Protein AF-A0A8J5JCV8-F1 (afdb_monomer)

pLDDT: mean 71.29, std 15.06, range [35.16, 93.56]

Organism: Homarus americanus (NCBI:txid6706)

Solvent-accessible surface area (backbone atoms only — not comparable to full-atom values): 21498 Å² total; per-residue (Å²): 108,67,65,59,46,68,76,66,67,60,88,50,67,66,63,54,50,50,55,40,47,32,52,31,27,54,50,47,46,52,55,74,75,33,67,71,59,48,50,53,59,54,50,54,55,52,52,54,55,56,54,59,62,54,59,75,73,56,77,85,81,79,90,72,80,55,67,68,59,54,32,52,49,77,66,64,64,95,76,80,80,94,69,96,53,80,51,46,79,81,42,76,42,74,62,83,69,81,83,76,76,79,79,79,76,92,70,95,72,93,79,79,90,71,84,76,82,82,75,76,64,58,42,78,47,59,55,59,43,71,70,57,44,50,52,61,47,48,76,69,41,54,73,76,54,37,56,50,50,50,53,49,37,53,56,38,62,68,55,77,45,73,69,54,52,50,52,53,51,50,53,50,52,51,52,51,52,53,51,52,52,53,43,64,74,78,43,95,64,86,56,70,65,57,59,54,49,54,53,49,51,52,53,51,51,52,49,51,52,52,49,44,68,76,48,80,48,76,90,81,53,63,62,61,59,50,47,8,50,51,10,45,52,48,41,63,68,50,54,67,46,50,65,51,32,34,74,70,65,77,44,76,84,68,86,69,56,70,67,58,47,48,54,53,46,51,47,24,47,53,66,47,48,46,42,51,50,54,48,52,51,43,23,72,76,68,32,64,66,58,39,52,52,53,58,59,43,47,60,45,51,52,52,52,48,39,36,73,77,68,65,58,84,77,61,70,68,58,53,66,55,33,51,56,46,51,52,48,48,52,51,51,55,51,46,73,70,34,84,91,48,58,67,65,59,52,47,48,54,48,50,51,52,52,53,52,56,56,62,65,74,77,111

Mean predicted aligned error: 16.15 Å

Sequence (363 aa):
FQYIFNDTGFNKPFFSTYLKTSMFSLYLLGFIFWSPWRHQCAQRNHDESIYQTRDRRTPPPVPIFTLDQLASSVARDSDANAQLIHLSEPKYVPLKLQELQEKSSDGESDDSSVKSVRFSKLTEVRQMSENEAVDAMMSRLSFSASVRAEQLAMQAANKLSVKEVMKISSIFCLLVFVSLEDLNLESSVVPVGVVWSIAGAILYACYMVFLKHKVPTEDRMDFTMFFGFVGFFNTIILWPGFPLLDVFGWETFQLPNLQHLFYMSVNGLVGTVLSELLWLWGCFLTSSLMATLSLSLTIPLTMFVDIWLKGIKYSLLIYIGAIPMMTSFIAVSLLTHYESWDPLMDGMKYLHRKCWRRNHMYR

Foldseek 3Di:
DCCLCPVVVPPFVLVLVLLLLLVLLVLVVCVVPPPVVVVVVVVLVVVVVVVVVVVVVDDDDDDDDDLVVLLVVVQPDPDDDDDPDQWADKDKDFAPDPDPDPPDDPDDDDDDDPPDDDDDRIDIDIDGDSVVVVVVVLVPDDPVRNVVSVLSSLVSNVPDDPVNVVVVVVVVVVVVVVVVVVCVVVDVDDPPVVVVVVVVVVVVVVVVVVVCVVPVDPSVDDVSVVSSVSSVVSSVVSVVVQVVCCVVVVGNDDDDDPVSVVVSNCCSVVVPVVVVVVLVVVCVVPNPVLSVLVVLLVLLVVVVCCCVPVVDDDDPVSVVVNVVSVVVNVQVVVCVVCVPDRPVVVVVVVVVVVVVVVVVVVD

Secondary structure (DSSP, 8-state):
-HHHHHSS----HHHHHHHHHHGGGHHHHHHHH-HHHHHHHHHHHHHHHHHHHHHTTSPPPP--S-HHHHHHHHTT-SSS-----SBPPPEEEE---------------------------EEEE-PBPHHHHHHHHHTTS-HHHHHHHHHHHHHHHTS--HHHHHHHHHHHHHHHHHHHHHHHHH-SS--HHHHHHHHHHHHHHHHHHHHHHH--SGGG--HHHHHHHHHHHHHHHHTTHHHHHHHTTSS---PPPHHHHHHHHHHHIIIIIIHHHHHHHHHHHS-HHHHHHHHHTHHHHHHHHHHHHH-PPPPHHHHHHHHHHHHHHHHHHHHHH-TT--HHHHHHHHHHHHHHHHHTT--

Radius of gyration: 30.99 Å; Cα contacts (8 Å, |Δi|>4): 159; chains: 1; bounding box: 81×36×101 Å

Structure (mmCIF, N/CA/C/O backbone):
data_AF-A0A8J5JCV8-F1
#
_entry.id   AF-A0A8J5JCV8-F1
#
loop_
_atom_site.group_PDB
_atom_site.id
_atom_site.type_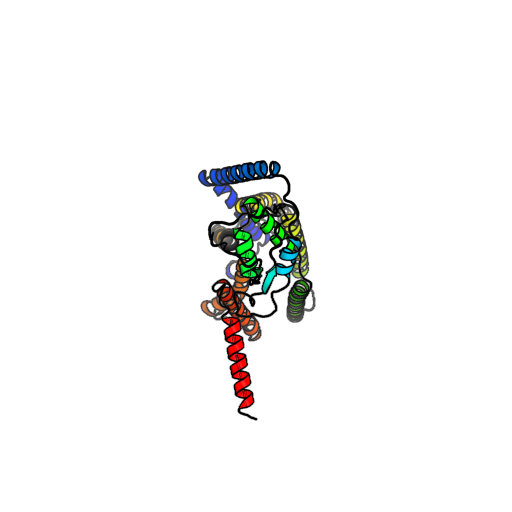symbol
_atom_site.label_atom_id
_atom_site.label_alt_id
_atom_site.label_comp_id
_atom_site.label_asym_id
_atom_site.label_entity_id
_atom_site.label_seq_id
_atom_site.pdbx_PDB_ins_code
_atom_site.Cartn_x
_atom_site.Cartn_y
_atom_site.Cartn_z
_atom_site.occupancy
_atom_site.B_iso_or_equiv
_atom_site.auth_seq_id
_atom_site.auth_comp_id
_atom_site.auth_asym_id
_atom_site.auth_atom_id
_atom_site.pdbx_PDB_model_num
ATOM 1 N N . PHE A 1 1 ? -4.708 6.915 17.555 1.00 48.66 1 PHE A N 1
ATOM 2 C CA . PHE A 1 1 ? -5.502 5.730 17.942 1.00 48.66 1 PHE A CA 1
ATOM 3 C C . PHE A 1 1 ? -5.538 5.510 19.448 1.00 48.66 1 PHE A C 1
ATOM 5 O O . PHE A 1 1 ? -6.625 5.581 19.996 1.00 48.66 1 PHE A O 1
ATOM 12 N N . GLN A 1 2 ? -4.401 5.340 20.132 1.00 45.41 2 GLN A N 1
ATOM 13 C CA . GLN A 1 2 ? -4.381 5.067 21.579 1.00 45.41 2 GLN A CA 1
ATOM 14 C C . GLN A 1 2 ? -5.066 6.157 22.429 1.00 45.41 2 GLN A C 1
ATOM 16 O O . GLN A 1 2 ? -5.835 5.817 23.310 1.00 45.41 2 GLN A O 1
ATOM 21 N N . TYR A 1 3 ? -4.912 7.442 22.085 1.00 50.44 3 TYR A N 1
ATOM 22 C CA . TYR A 1 3 ? -5.590 8.558 22.772 1.00 50.44 3 TYR A CA 1
ATOM 23 C C . TYR A 1 3 ? -7.132 8.501 22.679 1.00 50.44 3 TYR A C 1
ATOM 25 O O . TYR A 1 3 ? -7.829 8.748 23.650 1.00 50.44 3 TYR A O 1
ATOM 33 N N . ILE A 1 4 ? -7.686 8.098 21.527 1.00 53.44 4 ILE A N 1
ATOM 34 C CA . ILE A 1 4 ? -9.148 8.000 21.320 1.00 53.44 4 ILE A CA 1
ATOM 35 C C . ILE A 1 4 ? -9.728 6.754 22.010 1.00 53.44 4 ILE A C 1
ATOM 37 O O . ILE A 1 4 ? -10.887 6.748 22.398 1.00 53.44 4 ILE A O 1
ATOM 41 N N . PHE A 1 5 ? -8.946 5.682 22.157 1.00 53.16 5 PHE A N 1
ATOM 42 C CA . PHE A 1 5 ? -9.413 4.459 22.815 1.00 53.16 5 PHE A CA 1
ATOM 43 C C . PHE A 1 5 ? -9.211 4.486 24.339 1.00 53.16 5 PHE A C 1
ATOM 45 O O . PHE A 1 5 ? -10.092 4.018 25.055 1.00 53.16 5 PHE A O 1
ATOM 52 N N . ASN A 1 6 ? -8.104 5.053 24.838 1.00 50.44 6 ASN A N 1
ATOM 53 C CA . ASN A 1 6 ? -7.799 5.095 26.274 1.00 50.44 6 ASN A CA 1
ATOM 54 C C . ASN A 1 6 ? -8.412 6.296 27.003 1.00 50.44 6 ASN A C 1
ATOM 56 O O . ASN A 1 6 ? -8.925 6.103 28.100 1.00 50.44 6 ASN A O 1
ATOM 60 N N . ASP A 1 7 ? -8.386 7.507 26.433 1.00 51.12 7 ASP A N 1
ATOM 61 C CA . ASP A 1 7 ? -8.766 8.708 27.199 1.00 51.12 7 ASP A CA 1
ATOM 62 C C . ASP A 1 7 ? -10.262 9.052 27.107 1.00 51.12 7 ASP A C 1
ATOM 64 O O . ASP A 1 7 ? -10.778 9.759 27.971 1.00 51.12 7 ASP A O 1
ATOM 68 N N . THR A 1 8 ? -10.995 8.536 26.109 1.00 54.94 8 THR A N 1
ATOM 69 C CA . THR A 1 8 ? -12.439 8.818 25.939 1.00 54.94 8 THR A CA 1
ATOM 70 C C . THR A 1 8 ? -13.361 7.604 26.114 1.00 54.94 8 THR A C 1
ATOM 72 O O . THR A 1 8 ? -14.580 7.744 26.012 1.00 54.94 8 THR A O 1
ATOM 75 N N . GLY A 1 9 ? -12.818 6.412 26.403 1.00 59.78 9 GLY A N 1
ATOM 76 C CA . GLY A 1 9 ? -13.598 5.218 26.772 1.00 59.78 9 GLY A CA 1
ATOM 77 C C . GLY A 1 9 ? -14.515 4.649 25.678 1.00 59.78 9 GLY A C 1
ATOM 78 O O . GLY A 1 9 ? -15.398 3.842 25.969 1.00 59.78 9 GLY A O 1
ATOM 79 N N . PHE A 1 10 ? -14.344 5.050 24.414 1.00 67.88 10 PHE A N 1
ATOM 80 C CA . PHE A 1 10 ? -15.203 4.613 23.309 1.00 67.88 10 PHE A CA 1
ATOM 81 C C . PHE A 1 10 ? -14.716 3.285 22.698 1.00 67.88 10 PHE A C 1
ATOM 83 O O . PHE A 1 10 ? -14.080 3.250 21.644 1.00 67.88 10 PHE A O 1
ATOM 90 N N . ASN A 1 11 ? -15.017 2.167 23.365 1.00 71.31 11 ASN A N 1
ATOM 91 C CA . ASN A 1 11 ? -14.631 0.821 22.923 1.00 71.31 11 ASN A CA 1
ATOM 92 C C . ASN A 1 11 ? -15.661 0.210 21.947 1.00 71.31 11 ASN A C 1
ATOM 94 O O . ASN A 1 11 ? -16.429 -0.682 22.308 1.00 71.31 11 ASN A O 1
ATOM 98 N N . LYS A 1 12 ? -15.719 0.750 20.723 1.00 79.62 12 LYS A N 1
ATOM 99 C CA . LYS A 1 12 ? -16.654 0.338 19.654 1.00 79.62 12 LYS A CA 1
ATOM 100 C C . LYS A 1 12 ? -15.904 0.035 18.346 1.00 79.62 12 LYS A C 1
ATOM 102 O O . LYS A 1 12 ? -15.845 0.884 17.444 1.00 79.62 12 LYS A O 1
ATOM 107 N N . PRO A 1 13 ? -15.227 -1.126 18.259 1.00 81.44 13 PRO A N 1
ATOM 108 C CA . PRO A 1 13 ? -14.354 -1.454 17.136 1.00 81.44 13 PRO A CA 1
ATOM 109 C C . PRO A 1 13 ? -15.117 -1.660 15.822 1.00 81.44 13 PRO A C 1
ATOM 111 O O . PRO A 1 13 ? -14.617 -1.238 14.774 1.00 81.44 13 PRO A O 1
ATOM 114 N N . PHE A 1 14 ? -16.324 -2.241 15.851 1.00 86.31 14 PHE A N 1
ATOM 115 C CA . PHE A 1 14 ? -17.115 -2.454 14.639 1.00 86.31 14 PHE A CA 1
ATOM 116 C C . PHE A 1 14 ? -17.576 -1.122 14.052 1.00 86.31 14 PHE A C 1
ATOM 118 O O . PHE A 1 14 ? -17.335 -0.855 12.873 1.00 86.31 14 PHE A O 1
ATOM 125 N N . PHE A 1 15 ? -18.140 -0.240 14.885 1.00 85.88 15 PHE A N 1
ATOM 126 C CA . PHE A 1 15 ? -18.531 1.101 14.451 1.00 85.88 15 PHE A CA 1
ATOM 127 C C . PHE A 1 15 ? -17.339 1.891 13.881 1.00 85.88 15 PHE A C 1
ATOM 129 O O . PHE A 1 15 ? -17.467 2.557 12.849 1.00 85.88 15 PHE A O 1
ATOM 136 N N . SER A 1 16 ? -16.156 1.778 14.502 1.00 83.44 16 SER A N 1
ATOM 137 C CA . SER A 1 16 ? -14.936 2.429 14.008 1.00 83.44 16 SER A CA 1
ATOM 138 C C . SER A 1 16 ? -14.533 1.973 12.613 1.00 83.44 16 SER A C 1
ATOM 140 O O . SER A 1 16 ? -14.208 2.798 11.753 1.00 83.44 16 SER A O 1
ATOM 142 N N . THR A 1 17 ? -14.569 0.666 12.385 1.00 86.75 17 THR A N 1
ATOM 143 C CA . THR A 1 17 ? -14.229 0.060 11.097 1.00 86.75 17 THR A CA 1
ATOM 144 C C . THR A 1 17 ? -15.280 0.372 10.038 1.00 86.75 17 THR A C 1
ATOM 146 O O . THR A 1 17 ? -14.923 0.749 8.920 1.00 86.75 17 THR A O 1
ATOM 149 N N . TYR A 1 18 ? -16.567 0.295 10.385 1.00 89.19 18 TYR A N 1
ATOM 150 C CA . TYR A 1 18 ? -17.662 0.644 9.483 1.00 89.19 18 TYR A CA 1
ATOM 151 C C . TYR A 1 18 ? -17.529 2.081 8.978 1.00 89.19 18 TYR A C 1
ATOM 153 O O . TYR A 1 18 ? -17.505 2.313 7.772 1.00 89.19 18 TYR A O 1
ATOM 161 N N . LEU A 1 19 ? -17.350 3.046 9.887 1.00 88.56 19 LEU A N 1
ATOM 162 C CA . LEU A 1 19 ? -17.245 4.448 9.498 1.00 88.56 19 LEU A CA 1
ATOM 163 C C . LEU A 1 19 ? -16.030 4.681 8.593 1.00 88.56 19 LEU A C 1
ATOM 165 O O . LEU A 1 19 ? -16.187 5.241 7.515 1.00 88.56 19 LEU A O 1
ATOM 169 N N . LYS A 1 20 ? -14.843 4.177 8.950 1.00 86.81 20 LYS A N 1
ATOM 170 C CA . LYS A 1 20 ? -13.632 4.344 8.121 1.00 86.81 20 LYS A CA 1
ATOM 171 C C . LYS A 1 20 ? -13.771 3.732 6.736 1.00 86.81 20 LYS A C 1
ATOM 173 O O . LYS A 1 20 ? -13.435 4.367 5.745 1.00 86.81 20 LYS A O 1
ATOM 178 N N . THR A 1 21 ? -14.266 2.503 6.664 1.00 88.75 21 THR A N 1
ATOM 179 C CA . THR A 1 21 ? -14.389 1.809 5.381 1.00 88.75 21 THR A CA 1
ATOM 180 C C . THR A 1 21 ? -15.498 2.400 4.513 1.00 88.75 21 THR A C 1
ATOM 182 O O . THR A 1 21 ? -15.337 2.481 3.297 1.00 88.75 21 THR A O 1
ATOM 185 N N . SER A 1 22 ? -16.577 2.904 5.120 1.00 90.88 22 SER A N 1
ATOM 186 C CA . SER A 1 22 ? -17.623 3.635 4.401 1.00 90.88 22 SER A CA 1
ATOM 187 C C . SER A 1 22 ? -17.115 4.946 3.797 1.00 90.88 22 SER A C 1
ATOM 189 O O . SER A 1 22 ? -17.584 5.346 2.732 1.00 90.88 22 SER A O 1
ATOM 191 N N . MET A 1 23 ? -16.101 5.586 4.396 1.00 90.19 23 MET A N 1
ATOM 192 C CA . MET A 1 23 ? -15.527 6.827 3.868 1.00 90.19 23 MET A CA 1
ATOM 193 C C . MET A 1 23 ? -14.848 6.660 2.506 1.00 90.19 23 MET A C 1
ATOM 195 O O . MET A 1 23 ? -14.766 7.637 1.768 1.00 90.19 23 MET A O 1
ATOM 199 N N . PHE A 1 24 ? -14.438 5.451 2.108 1.00 88.50 24 PHE A N 1
ATOM 200 C CA . PHE A 1 24 ? -13.959 5.224 0.740 1.00 88.50 24 PHE A CA 1
ATOM 201 C C . PHE A 1 24 ? -15.038 5.514 -0.315 1.00 88.50 24 PHE A C 1
ATOM 203 O O . PHE A 1 24 ? -14.713 5.966 -1.409 1.00 88.50 24 PHE A O 1
ATOM 210 N N . SER A 1 25 ? -16.329 5.372 0.020 1.00 89.56 25 SER A N 1
ATOM 211 C CA . SER A 1 25 ? -17.429 5.727 -0.892 1.00 89.56 25 SER A CA 1
ATOM 212 C C . SER A 1 25 ? -17.459 7.217 -1.263 1.00 89.56 25 SER A C 1
ATOM 214 O O . SER A 1 25 ? -18.022 7.574 -2.299 1.00 89.56 25 SER A O 1
ATOM 216 N N . LEU A 1 26 ? -16.793 8.088 -0.487 1.00 87.19 26 LEU A N 1
ATOM 217 C CA . LEU A 1 26 ? -16.651 9.512 -0.807 1.00 87.19 26 LEU A CA 1
ATOM 218 C C . LEU A 1 26 ? -15.925 9.735 -2.140 1.00 87.19 26 LEU A C 1
ATOM 220 O O . LEU A 1 26 ? -16.181 10.740 -2.802 1.00 87.19 26 LEU A O 1
ATOM 224 N N . TYR A 1 27 ? -15.092 8.792 -2.591 1.00 83.69 27 TYR A N 1
ATOM 225 C CA . TYR A 1 27 ? -14.487 8.868 -3.921 1.00 83.69 27 TYR A CA 1
ATOM 226 C C . TYR A 1 27 ? -15.529 8.862 -5.042 1.00 83.69 27 TYR A C 1
ATOM 228 O O . TYR A 1 27 ? -15.352 9.545 -6.046 1.00 83.69 27 TYR A O 1
ATOM 236 N N . LEU A 1 28 ? -16.661 8.177 -4.862 1.00 84.50 28 LEU A N 1
ATOM 237 C CA . LEU A 1 28 ? -17.748 8.200 -5.843 1.00 84.50 28 LEU A CA 1
ATOM 238 C C . LEU A 1 28 ? -18.460 9.559 -5.875 1.00 84.50 28 LEU A C 1
ATOM 240 O O . LEU A 1 28 ? -18.993 9.946 -6.915 1.00 84.50 28 LEU A O 1
ATOM 244 N N . LEU A 1 29 ? -18.443 10.322 -4.776 1.00 80.81 29 LEU A N 1
ATOM 245 C CA . LEU A 1 29 ? -19.023 11.667 -4.755 1.00 80.81 29 LEU A CA 1
ATOM 246 C C . LEU A 1 29 ? -18.244 12.628 -5.653 1.00 80.81 29 LEU A C 1
ATOM 248 O O . LEU A 1 29 ? -18.867 13.431 -6.343 1.00 80.81 29 LEU A O 1
ATOM 252 N N . GLY A 1 30 ? -16.914 12.506 -5.725 1.00 74.38 30 GLY A N 1
ATOM 253 C CA . GLY A 1 30 ? -16.109 13.257 -6.694 1.00 74.38 30 GLY A CA 1
ATOM 254 C C . GLY A 1 30 ? -16.588 13.021 -8.129 1.00 74.38 30 GLY A C 1
ATOM 255 O O . GLY A 1 30 ? -16.696 13.958 -8.912 1.00 74.38 30 GLY A O 1
ATOM 256 N N . PHE A 1 31 ? -16.987 11.790 -8.459 1.00 70.88 31 PHE A N 1
ATOM 257 C CA . PHE A 1 31 ? -17.532 11.453 -9.773 1.00 70.88 31 PHE A CA 1
ATOM 258 C C . PHE A 1 31 ? -18.946 12.015 -9.967 1.00 70.88 31 PHE A C 1
ATOM 260 O O . PHE A 1 31 ? -19.310 12.429 -11.066 1.00 70.88 31 PHE A O 1
ATOM 267 N N . ILE A 1 32 ? -19.766 12.065 -8.915 1.00 75.25 32 ILE A N 1
ATOM 268 C CA . ILE A 1 32 ? -21.119 12.639 -8.966 1.00 75.25 32 ILE A CA 1
ATOM 269 C C . ILE A 1 32 ? -21.088 14.156 -9.149 1.00 75.25 32 ILE A C 1
ATOM 271 O O . ILE A 1 32 ? -21.797 14.668 -10.014 1.00 75.25 32 ILE A O 1
ATOM 275 N N . PHE A 1 33 ? -20.253 14.853 -8.383 1.00 78.12 33 PHE A N 1
ATOM 276 C CA . PHE A 1 33 ? -20.253 16.312 -8.319 1.00 78.12 33 PHE A CA 1
ATOM 277 C C . PHE A 1 33 ? -19.256 16.982 -9.272 1.00 78.12 33 PHE A C 1
ATOM 279 O O . PHE A 1 33 ? -19.446 18.152 -9.603 1.00 78.12 33 PHE A O 1
ATOM 286 N N . TRP A 1 34 ? -18.227 16.276 -9.756 1.00 75.31 34 TRP A N 1
ATOM 287 C CA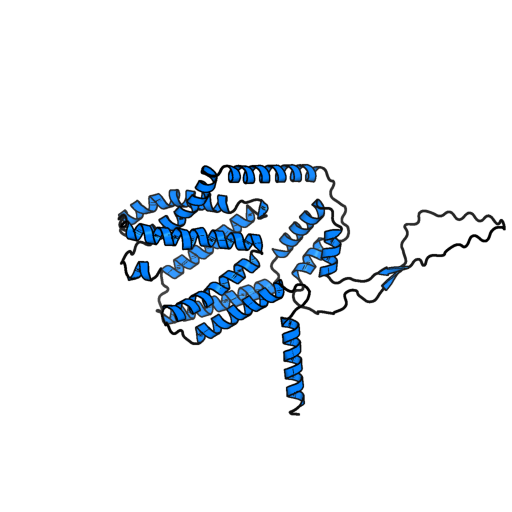 . TRP A 1 34 ? -17.191 16.868 -10.604 1.00 75.31 34 TRP A CA 1
ATOM 288 C C . TRP A 1 34 ? -17.260 16.365 -12.055 1.00 75.31 34 TRP A C 1
ATOM 290 O O . TRP A 1 34 ? -16.707 15.330 -12.426 1.00 75.31 34 TRP A O 1
ATOM 300 N N . SER A 1 35 ? -17.934 17.148 -12.906 1.00 66.69 35 SER A N 1
ATOM 301 C CA . SER A 1 35 ? -18.105 16.864 -14.343 1.00 66.69 35 SER A CA 1
ATOM 302 C C . SER A 1 35 ? -16.792 16.633 -15.128 1.00 66.69 35 SER A C 1
ATOM 304 O O . SER A 1 35 ? -16.739 15.688 -15.918 1.00 66.69 35 SER A O 1
ATOM 306 N N . PRO A 1 36 ? -15.695 17.394 -14.908 1.00 72.69 36 PRO A N 1
ATOM 307 C CA . PRO A 1 36 ? -14.426 17.176 -15.616 1.00 72.69 36 PRO A CA 1
ATOM 308 C C . PRO A 1 36 ? -13.840 15.777 -15.407 1.00 72.69 36 PRO A C 1
ATOM 310 O O . PRO A 1 36 ? -13.243 15.211 -16.319 1.00 72.69 36 PRO A O 1
ATOM 313 N N . TRP A 1 37 ? -14.050 15.195 -14.227 1.00 67.44 37 TRP A N 1
ATOM 314 C CA . TRP A 1 37 ? -13.527 13.876 -13.894 1.00 67.44 37 TRP A CA 1
ATOM 315 C C . TRP A 1 37 ? -14.262 12.769 -14.664 1.00 67.44 37 TRP A C 1
ATOM 317 O O . TRP A 1 37 ? -13.636 11.845 -15.177 1.00 67.44 37 TRP A O 1
ATOM 327 N N . ARG A 1 38 ? -15.577 12.929 -14.889 1.00 68.12 38 ARG A N 1
ATOM 328 C CA . ARG A 1 38 ? -16.352 12.046 -15.783 1.00 68.12 38 ARG A CA 1
ATOM 329 C C . ARG A 1 38 ? -15.834 12.081 -17.217 1.00 68.12 38 ARG A C 1
ATOM 331 O O . ARG A 1 38 ? -15.760 11.040 -17.867 1.00 68.12 38 ARG A O 1
ATOM 338 N N . HIS A 1 39 ? -15.484 13.272 -17.702 1.00 66.38 39 HIS A N 1
ATOM 339 C CA . HIS A 1 39 ? -14.951 13.442 -19.049 1.00 66.38 39 HIS A CA 1
ATOM 340 C C . HIS A 1 39 ? -13.579 12.778 -19.209 1.00 66.38 39 HIS A C 1
ATOM 342 O O . HIS A 1 39 ? -13.370 12.093 -20.205 1.00 66.38 39 HIS A O 1
ATOM 348 N N . GLN A 1 40 ? -12.691 12.880 -18.215 1.00 66.69 40 GLN A N 1
ATOM 349 C CA . GLN A 1 40 ? -11.380 12.216 -18.244 1.00 66.69 40 GLN A CA 1
ATOM 350 C C . GLN A 1 40 ? -11.495 10.686 -18.331 1.00 66.69 40 GLN A C 1
ATOM 352 O O . GLN A 1 40 ? -10.834 10.067 -19.166 1.00 66.69 40 GLN A O 1
ATOM 357 N N . CYS A 1 41 ? -12.383 10.071 -17.542 1.00 64.25 41 CYS A N 1
ATOM 358 C CA . CYS A 1 41 ? -12.600 8.622 -17.599 1.00 64.25 41 CYS A CA 1
ATOM 359 C C . CYS A 1 41 ? -13.237 8.180 -18.930 1.00 64.25 41 CYS A C 1
ATOM 361 O O . CYS A 1 41 ? -12.870 7.142 -19.479 1.00 64.25 41 CYS A O 1
ATOM 363 N N . ALA A 1 42 ? -14.164 8.972 -19.483 1.00 63.78 42 ALA A N 1
ATOM 364 C CA . ALA A 1 42 ? -14.787 8.677 -20.775 1.00 63.78 42 ALA A CA 1
ATOM 365 C C . ALA A 1 42 ? -13.794 8.787 -21.947 1.00 63.78 42 ALA A C 1
ATOM 367 O O . ALA A 1 42 ? -13.834 7.975 -22.870 1.00 63.78 42 ALA A O 1
ATOM 368 N N . GLN A 1 43 ? -12.888 9.765 -21.895 1.00 60.31 43 GLN A N 1
ATOM 369 C CA . GLN A 1 43 ? -11.911 10.028 -22.951 1.00 60.31 43 GLN A CA 1
ATOM 370 C C . GLN A 1 43 ? -10.783 8.987 -22.959 1.00 60.31 43 GLN A C 1
ATOM 372 O O . GLN A 1 43 ? -10.435 8.485 -24.027 1.00 60.31 43 GLN A O 1
ATOM 377 N N . ARG A 1 44 ? -10.323 8.551 -21.776 1.00 58.66 44 ARG A N 1
ATOM 378 C CA . ARG A 1 44 ? -9.364 7.442 -21.615 1.00 58.66 44 ARG A CA 1
ATOM 379 C C . ARG A 1 44 ? -9.863 6.134 -22.244 1.00 58.66 44 ARG A C 1
ATOM 381 O O . ARG A 1 44 ? -9.121 5.492 -22.981 1.00 58.66 44 ARG A O 1
ATOM 388 N N . ASN A 1 45 ? -11.131 5.776 -22.024 1.00 56.94 45 ASN A N 1
ATOM 389 C CA . ASN A 1 45 ? -11.731 4.576 -22.626 1.00 56.94 45 ASN A CA 1
ATOM 390 C C . ASN A 1 45 ? -11.839 4.672 -24.160 1.00 56.94 45 ASN A C 1
ATOM 392 O O . ASN A 1 45 ? -11.725 3.666 -24.864 1.00 56.94 45 ASN A O 1
ATOM 396 N N . HIS A 1 46 ? -12.074 5.877 -24.690 1.00 51.47 46 HIS A N 1
ATOM 397 C CA . HIS A 1 46 ? -12.210 6.099 -26.128 1.00 51.47 46 HIS A CA 1
ATOM 398 C C . HIS A 1 46 ? -10.865 5.953 -26.851 1.00 51.47 46 HIS A C 1
ATOM 400 O O . HIS A 1 46 ? -10.809 5.305 -27.899 1.00 51.47 46 HIS A O 1
ATOM 406 N N . ASP A 1 47 ? -9.794 6.482 -26.257 1.00 53.56 47 ASP A N 1
ATOM 407 C CA . ASP A 1 47 ? -8.425 6.305 -26.736 1.00 53.56 47 ASP A CA 1
ATOM 408 C C . ASP A 1 47 ? -8.039 4.816 -26.748 1.00 53.56 47 ASP A C 1
ATOM 410 O O . ASP A 1 47 ? -7.691 4.291 -27.807 1.00 53.56 47 ASP A O 1
ATOM 414 N N . GLU A 1 48 ? -8.228 4.080 -25.643 1.00 52.41 48 GLU A N 1
ATOM 415 C CA . GLU A 1 48 ? -7.903 2.641 -25.555 1.00 52.41 48 GLU A CA 1
ATOM 416 C C . GLU A 1 48 ? -8.585 1.797 -26.660 1.00 52.41 48 GLU A C 1
ATOM 418 O O . GLU A 1 48 ? -7.970 0.906 -27.260 1.00 52.41 48 GLU A O 1
ATOM 423 N N . SER A 1 49 ? -9.842 2.119 -26.996 1.00 51.97 49 SER A N 1
ATOM 424 C CA . SER A 1 49 ? -10.622 1.409 -28.023 1.00 51.97 49 SER A CA 1
ATOM 425 C C . SER A 1 49 ? -10.097 1.605 -29.455 1.00 51.97 49 SER A C 1
ATOM 427 O O . SER A 1 49 ? -10.134 0.670 -30.267 1.00 51.97 49 SER A O 1
ATOM 429 N N . ILE A 1 50 ? -9.562 2.793 -29.764 1.00 52.53 50 ILE A N 1
ATOM 430 C CA . ILE A 1 50 ? -8.976 3.133 -31.070 1.00 52.53 50 ILE A CA 1
ATOM 431 C C . ILE A 1 50 ? -7.644 2.392 -31.260 1.00 52.53 50 ILE A C 1
ATOM 433 O O . ILE A 1 50 ? -7.332 1.930 -32.363 1.00 52.53 50 ILE A O 1
ATOM 437 N N . TYR A 1 51 ? -6.877 2.202 -30.183 1.00 49.28 51 TYR A N 1
ATOM 438 C CA . TYR A 1 51 ? -5.611 1.470 -30.234 1.00 49.28 51 TYR A CA 1
ATOM 439 C C . TYR A 1 51 ? -5.816 -0.047 -30.387 1.00 49.28 51 TYR A C 1
ATOM 441 O O . TYR A 1 51 ? -5.159 -0.663 -31.231 1.00 49.28 51 TYR A O 1
ATOM 449 N N . GLN A 1 52 ? -6.795 -0.648 -29.696 1.00 50.38 52 GLN A N 1
ATOM 450 C CA . GLN A 1 52 ? -7.130 -2.074 -29.866 1.00 50.38 52 GLN A CA 1
ATOM 451 C C . GLN A 1 52 ? -7.677 -2.420 -31.262 1.00 50.38 52 GLN A C 1
ATOM 453 O O . GLN A 1 52 ? -7.449 -3.519 -31.774 1.00 50.38 52 GLN A O 1
ATOM 458 N N . THR A 1 53 ? -8.386 -1.498 -31.920 1.00 48.59 53 THR A N 1
ATOM 459 C CA . THR A 1 53 ? -8.885 -1.719 -33.292 1.00 48.59 53 THR A CA 1
ATOM 460 C C . THR A 1 53 ? -7.784 -1.630 -34.350 1.00 48.59 53 THR A C 1
ATOM 462 O O . THR A 1 53 ? -7.904 -2.271 -35.400 1.00 48.59 53 THR A O 1
ATOM 465 N N . ARG A 1 54 ? -6.696 -0.894 -34.083 1.00 46.06 54 ARG A N 1
ATOM 466 C CA . ARG A 1 54 ? -5.516 -0.820 -34.961 1.00 46.06 54 ARG A CA 1
ATOM 467 C C . ARG A 1 54 ? -4.639 -2.077 -34.864 1.00 46.06 54 ARG A C 1
ATOM 469 O O . ARG A 1 54 ? -4.139 -2.530 -35.891 1.00 46.06 54 ARG A O 1
ATOM 476 N N . ASP A 1 55 ? -4.553 -2.679 -33.676 1.00 46.75 55 ASP A N 1
ATOM 477 C CA . ASP A 1 55 ? -3.786 -3.902 -33.367 1.00 46.75 55 ASP A CA 1
ATOM 478 C C . ASP A 1 55 ? -4.282 -5.149 -34.137 1.00 46.75 55 ASP A C 1
ATOM 480 O O . ASP A 1 55 ? -3.500 -5.991 -34.574 1.00 46.75 55 ASP A O 1
ATOM 484 N N . ARG A 1 56 ? -5.589 -5.238 -34.438 1.00 48.72 56 ARG A N 1
ATOM 485 C CA . ARG A 1 56 ? -6.150 -6.349 -35.241 1.00 48.72 56 ARG A CA 1
ATOM 486 C C . ARG A 1 56 ? -5.804 -6.313 -36.733 1.00 48.72 56 ARG A C 1
ATOM 488 O O . ARG A 1 56 ? -6.031 -7.310 -37.415 1.00 48.72 56 ARG A O 1
ATOM 495 N N . ARG A 1 57 ? -5.328 -5.183 -37.271 1.00 45.00 57 ARG A N 1
ATOM 496 C CA . ARG A 1 57 ? -5.067 -5.025 -38.718 1.00 45.00 57 ARG A CA 1
ATOM 497 C C . ARG A 1 57 ? -3.611 -5.275 -39.113 1.00 45.00 57 ARG A C 1
ATOM 499 O O . ARG A 1 57 ? -3.326 -5.352 -40.305 1.00 45.00 57 ARG A O 1
ATOM 506 N N . THR A 1 58 ? -2.699 -5.405 -38.154 1.00 44.66 58 THR A N 1
ATOM 507 C CA . THR A 1 58 ? -1.280 -5.687 -38.406 1.00 44.66 58 THR A CA 1
ATOM 508 C C . THR A 1 58 ? -1.000 -7.191 -38.312 1.00 44.66 58 THR A C 1
ATOM 510 O O . THR A 1 58 ? -1.318 -7.790 -37.285 1.00 44.66 58 THR A O 1
ATOM 513 N N . PRO A 1 59 ? -0.416 -7.830 -39.346 1.00 45.81 59 PRO A N 1
ATOM 514 C CA . PRO A 1 59 ? -0.008 -9.230 -39.253 1.00 45.81 59 PRO A CA 1
ATOM 515 C C . PRO A 1 59 ? 1.077 -9.402 -38.171 1.00 45.81 59 PRO A C 1
ATOM 517 O O . PRO A 1 59 ? 1.834 -8.461 -37.914 1.00 45.81 59 PRO A O 1
ATOM 520 N N . PRO A 1 60 ? 1.181 -10.582 -37.529 1.00 47.97 60 PRO A N 1
ATOM 521 C CA . PRO A 1 60 ? 2.231 -10.834 -36.546 1.00 47.97 60 PRO A CA 1
ATOM 522 C C . PRO A 1 60 ? 3.610 -10.704 -37.218 1.00 47.97 60 PRO A C 1
ATOM 524 O O . PRO A 1 60 ? 3.820 -11.311 -38.272 1.00 47.97 60 PRO A O 1
ATOM 527 N N . PRO A 1 61 ? 4.562 -9.936 -36.656 1.00 45.59 61 PRO A N 1
ATOM 528 C CA . PRO A 1 61 ? 5.909 -9.904 -37.196 1.00 45.59 61 PRO A CA 1
ATOM 529 C C . PRO A 1 61 ? 6.633 -11.227 -36.903 1.00 45.59 61 PRO A C 1
ATOM 531 O O . PRO A 1 61 ? 6.468 -11.845 -35.852 1.00 45.59 61 PRO A O 1
ATOM 534 N N . VAL A 1 62 ? 7.417 -11.650 -37.892 1.00 42.59 62 VAL A N 1
ATOM 535 C CA . VAL A 1 62 ? 8.241 -12.866 -37.949 1.00 42.59 62 VAL A CA 1
ATOM 536 C C . VAL A 1 62 ? 9.242 -12.891 -36.780 1.00 42.59 62 VAL A C 1
ATOM 538 O O . VAL A 1 62 ? 9.769 -11.833 -36.428 1.00 42.59 62 VAL A O 1
ATOM 541 N N . PRO A 1 63 ? 9.544 -14.057 -36.177 1.00 38.44 63 PRO A N 1
ATOM 542 C CA . PRO A 1 63 ? 10.447 -14.135 -35.034 1.00 38.44 63 PRO A CA 1
ATOM 543 C C . PRO A 1 63 ? 11.885 -13.811 -35.453 1.00 38.44 63 PRO A C 1
ATOM 545 O O . PRO A 1 63 ? 12.600 -14.653 -35.993 1.00 38.44 63 PRO A O 1
ATOM 548 N N . ILE A 1 64 ? 12.324 -12.587 -35.177 1.00 40.56 64 ILE A N 1
ATOM 549 C CA . ILE A 1 64 ? 13.741 -12.228 -35.183 1.00 40.56 64 ILE A CA 1
ATOM 550 C C . ILE A 1 64 ? 14.232 -12.411 -33.746 1.00 40.56 64 ILE A C 1
ATOM 552 O O . ILE A 1 64 ? 13.871 -11.640 -32.866 1.00 40.56 64 ILE A O 1
ATOM 556 N N . PHE A 1 65 ? 14.983 -13.495 -33.532 1.00 39.53 65 PHE A N 1
ATOM 557 C CA . PHE A 1 65 ? 15.767 -13.815 -32.331 1.00 39.53 65 PHE A CA 1
ATOM 558 C C . PHE A 1 65 ? 15.064 -13.503 -30.991 1.00 39.53 65 PHE A C 1
ATOM 560 O O . PHE A 1 65 ? 15.356 -12.526 -30.316 1.00 39.53 65 PHE A O 1
ATOM 567 N N . THR A 1 66 ? 14.091 -14.356 -30.651 1.00 46.16 66 THR A N 1
ATOM 568 C CA . THR A 1 66 ? 13.505 -14.581 -29.313 1.00 46.16 66 THR A CA 1
ATOM 569 C C . THR A 1 66 ? 13.619 -13.424 -28.314 1.00 46.16 66 THR A C 1
ATOM 571 O O . THR A 1 66 ? 14.484 -13.417 -27.443 1.00 46.16 66 THR A O 1
ATOM 574 N N . LEU A 1 67 ? 12.638 -12.519 -28.355 1.00 46.34 67 LEU A N 1
ATOM 575 C CA . LEU A 1 67 ? 12.309 -11.580 -27.273 1.00 46.34 67 LEU A CA 1
ATOM 576 C C . LEU A 1 67 ? 12.191 -12.281 -25.896 1.00 46.34 67 LEU A C 1
ATOM 578 O O . LEU A 1 67 ? 12.494 -11.693 -24.864 1.00 46.34 67 LEU A O 1
ATOM 582 N N . ASP A 1 68 ? 11.824 -13.568 -25.896 1.00 43.47 68 ASP A N 1
ATOM 583 C CA . ASP A 1 68 ? 11.843 -14.463 -24.729 1.00 43.47 68 ASP A CA 1
ATOM 584 C C . ASP A 1 68 ? 13.236 -14.613 -24.087 1.00 43.47 68 ASP A C 1
ATOM 586 O O . ASP A 1 68 ? 13.344 -14.771 -22.871 1.00 43.47 68 ASP A O 1
ATOM 590 N N . GLN A 1 69 ? 14.321 -14.556 -24.870 1.00 45.47 69 GLN A N 1
ATOM 591 C CA . GLN A 1 69 ? 15.691 -14.623 -24.345 1.00 45.47 69 GLN A CA 1
ATOM 592 C C . GLN A 1 69 ? 16.111 -13.313 -23.663 1.00 45.47 69 GLN A C 1
ATOM 594 O O . GLN A 1 69 ? 16.813 -13.376 -22.659 1.00 45.47 69 GLN A O 1
ATOM 599 N N . LEU A 1 70 ? 15.623 -12.160 -24.132 1.00 49.25 70 LEU A N 1
ATOM 600 C CA . LEU A 1 70 ? 15.843 -10.850 -23.498 1.00 49.25 70 LEU A CA 1
ATOM 601 C C . LEU A 1 70 ? 15.025 -10.688 -22.211 1.00 49.25 70 LEU A C 1
ATOM 603 O O . LEU A 1 70 ? 15.527 -10.224 -21.192 1.00 49.25 70 LEU A O 1
ATOM 607 N N . ALA A 1 71 ? 13.776 -11.153 -22.211 1.00 46.84 71 ALA A N 1
ATOM 608 C CA . ALA A 1 71 ? 12.950 -11.157 -21.006 1.00 46.84 71 ALA A CA 1
ATOM 609 C C . ALA A 1 71 ? 13.543 -12.069 -19.906 1.00 46.84 71 ALA A C 1
ATOM 611 O O . ALA A 1 71 ? 13.361 -11.831 -18.713 1.00 46.84 71 ALA A O 1
ATOM 612 N N . SER A 1 72 ? 14.305 -13.092 -20.312 1.00 40.22 72 SER A N 1
ATOM 613 C CA . SER A 1 72 ? 15.043 -13.987 -19.415 1.00 40.22 72 SER A CA 1
ATOM 614 C C . SER A 1 72 ? 16.354 -13.399 -18.880 1.00 40.22 72 SER A C 1
ATOM 616 O O . SER A 1 72 ? 16.801 -13.853 -17.827 1.00 40.22 72 SER A O 1
ATOM 618 N N . SER A 1 73 ? 16.988 -12.453 -19.586 1.00 40.84 73 SER A N 1
ATOM 619 C CA . SER A 1 73 ? 18.240 -11.811 -19.151 1.00 40.84 73 SER A CA 1
ATOM 620 C C . SER A 1 73 ? 17.978 -10.665 -18.174 1.00 40.84 73 SER A C 1
ATOM 622 O O . SER A 1 73 ? 18.633 -10.600 -17.139 1.00 40.84 73 SER A O 1
ATOM 624 N N . VAL A 1 74 ? 16.923 -9.870 -18.403 1.00 44.62 74 VAL A N 1
ATOM 625 C CA . VAL A 1 74 ? 16.501 -8.791 -17.483 1.00 44.62 74 VAL A CA 1
ATOM 626 C C . VAL A 1 74 ? 16.150 -9.328 -16.085 1.00 44.62 74 VAL A C 1
ATOM 628 O O . VAL A 1 74 ? 16.409 -8.669 -15.084 1.00 44.62 74 VAL A O 1
ATOM 631 N N . ALA A 1 75 ? 15.613 -10.549 -15.987 1.00 39.97 75 ALA A N 1
ATOM 632 C CA . ALA A 1 75 ? 15.254 -11.169 -14.708 1.00 39.97 75 ALA A CA 1
ATOM 633 C C . ALA A 1 75 ? 16.414 -11.906 -14.001 1.00 39.97 75 ALA A C 1
ATOM 635 O O . ALA A 1 75 ? 16.229 -12.396 -12.883 1.00 39.97 75 ALA A O 1
ATOM 636 N N . ARG A 1 76 ? 17.584 -12.079 -14.641 1.00 38.84 76 ARG A N 1
ATOM 637 C CA . ARG A 1 76 ? 18.633 -12.981 -14.123 1.00 38.84 76 ARG A CA 1
ATOM 638 C C . ARG A 1 76 ? 19.838 -12.309 -13.488 1.00 38.84 76 ARG A C 1
ATOM 640 O O . ARG A 1 76 ? 20.372 -12.912 -12.556 1.00 38.84 76 ARG A O 1
ATOM 647 N N . ASP A 1 77 ? 20.203 -11.092 -13.874 1.00 38.00 77 ASP A N 1
ATOM 648 C CA . ASP A 1 77 ? 21.477 -10.514 -13.439 1.00 38.00 77 ASP A CA 1
ATOM 649 C C . ASP A 1 77 ? 21.316 -9.193 -12.679 1.00 38.00 77 ASP A C 1
ATOM 651 O O . ASP A 1 77 ? 21.673 -8.115 -13.132 1.00 38.00 77 ASP A O 1
ATOM 655 N N . SER A 1 78 ? 20.847 -9.303 -11.432 1.00 37.94 78 SER A N 1
ATOM 656 C CA . SER A 1 78 ? 21.153 -8.308 -10.388 1.00 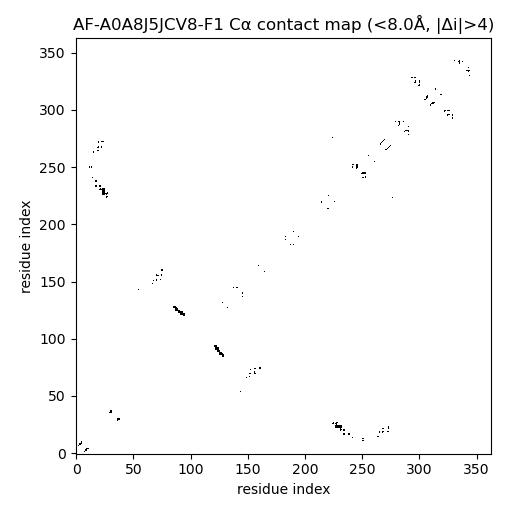37.94 78 SER A CA 1
ATOM 657 C C . SER A 1 78 ? 22.544 -8.513 -9.766 1.00 37.94 78 SER A C 1
ATOM 659 O O . SER A 1 78 ? 22.927 -7.758 -8.881 1.00 37.94 78 SER A O 1
ATOM 661 N N . ASP A 1 79 ? 23.298 -9.533 -10.190 1.00 37.25 79 ASP A N 1
ATOM 662 C CA . ASP A 1 79 ? 24.572 -9.922 -9.582 1.00 37.25 79 ASP A CA 1
ATOM 663 C C . ASP A 1 79 ? 25.561 -10.442 -10.647 1.00 37.25 79 ASP A C 1
ATOM 665 O O . ASP A 1 79 ? 25.693 -11.654 -10.794 1.00 37.25 79 ASP A O 1
ATOM 669 N N . ALA A 1 80 ? 26.275 -9.561 -11.365 1.00 36.84 80 ALA A N 1
ATOM 670 C CA . ALA A 1 80 ? 27.691 -9.763 -11.736 1.00 36.84 80 ALA A CA 1
ATOM 671 C C . ALA A 1 80 ? 28.254 -8.654 -12.650 1.00 36.84 80 ALA A C 1
ATOM 673 O O . ALA A 1 80 ? 27.855 -8.491 -13.792 1.00 36.84 80 ALA A O 1
ATOM 674 N N . ASN A 1 81 ? 29.323 -8.018 -12.160 1.00 35.16 81 ASN A N 1
ATOM 675 C CA . ASN A 1 81 ? 30.386 -7.348 -12.918 1.00 35.16 81 ASN A CA 1
ATOM 676 C C . ASN A 1 81 ? 30.032 -6.102 -13.748 1.00 35.16 81 ASN A C 1
ATOM 678 O O . ASN A 1 81 ? 29.928 -6.128 -14.969 1.00 35.16 81 ASN A O 1
ATOM 682 N N . ALA A 1 82 ? 30.106 -4.955 -13.070 1.00 37.03 82 ALA A N 1
ATOM 683 C CA . ALA A 1 82 ? 30.426 -3.668 -13.678 1.00 37.03 82 ALA A CA 1
ATOM 684 C C . ALA A 1 82 ? 31.822 -3.703 -14.341 1.00 37.03 82 ALA A C 1
ATOM 686 O O . ALA A 1 82 ? 32.840 -3.415 -13.700 1.00 37.03 82 ALA A O 1
ATOM 687 N N . GLN A 1 83 ? 31.879 -4.055 -15.627 1.00 41.19 83 GLN A N 1
ATOM 688 C CA . GLN A 1 83 ? 32.988 -3.681 -16.502 1.00 41.19 83 GLN A CA 1
ATOM 689 C C . GLN A 1 83 ? 32.648 -2.346 -17.175 1.00 41.19 83 GLN A C 1
ATOM 691 O O . GLN A 1 83 ? 31.771 -2.257 -18.024 1.00 41.19 83 GLN A O 1
ATOM 696 N N . LEU A 1 84 ? 33.364 -1.303 -16.746 1.00 43.66 84 LEU A N 1
ATOM 697 C CA . LEU A 1 84 ? 33.363 0.068 -17.268 1.00 43.66 84 LEU A CA 1
ATOM 698 C C . LEU A 1 84 ? 33.949 0.128 -18.691 1.00 43.66 84 LEU A C 1
ATOM 700 O O . LEU A 1 84 ? 35.020 0.694 -18.904 1.00 43.66 84 LEU A O 1
ATOM 704 N N . ILE A 1 85 ? 33.273 -0.468 -19.672 1.00 46.03 85 ILE A N 1
ATOM 705 C CA . ILE A 1 85 ? 33.541 -0.206 -21.087 1.00 46.03 85 ILE A CA 1
ATOM 706 C C . ILE A 1 85 ? 32.195 -0.156 -21.816 1.00 46.03 85 ILE A C 1
ATOM 708 O O . ILE A 1 85 ? 31.508 -1.163 -21.933 1.00 46.03 85 ILE A O 1
ATOM 712 N N . HIS A 1 86 ? 31.827 1.036 -22.292 1.00 55.94 86 HIS A N 1
ATOM 713 C CA . HIS A 1 86 ? 30.560 1.331 -22.979 1.00 55.94 86 HIS A CA 1
ATOM 714 C C . HIS A 1 86 ? 30.347 0.454 -24.234 1.00 55.94 86 HIS A C 1
ATOM 716 O O . HIS A 1 86 ? 29.219 0.196 -24.637 1.00 55.94 86 HIS A O 1
ATOM 722 N N . LEU A 1 87 ? 31.426 -0.049 -24.846 1.00 58.62 87 LEU A N 1
ATOM 723 C CA . LEU A 1 87 ? 31.400 -0.975 -25.981 1.00 58.62 87 LEU A CA 1
ATOM 724 C C . LEU A 1 87 ? 32.509 -2.025 -25.823 1.00 58.62 87 LEU A C 1
ATOM 726 O O . LEU A 1 87 ? 33.622 -1.682 -25.434 1.00 58.62 87 LEU A O 1
ATOM 730 N N . SER A 1 88 ? 32.253 -3.284 -26.179 1.00 68.06 88 SER A N 1
ATOM 731 C CA . SER A 1 88 ? 33.300 -4.311 -26.226 1.00 68.06 88 SER A CA 1
ATOM 732 C C . SER A 1 88 ? 34.392 -3.978 -27.245 1.00 68.06 88 SER A C 1
ATOM 734 O O . SER A 1 88 ? 34.186 -3.186 -28.170 1.00 68.06 88 SER A O 1
ATOM 736 N N . GLU A 1 89 ? 35.530 -4.669 -27.139 1.00 71.00 89 GLU A N 1
ATOM 737 C CA . GLU A 1 89 ? 36.558 -4.629 -28.180 1.00 71.00 89 GLU A CA 1
ATOM 738 C C . GLU A 1 89 ? 35.962 -4.938 -29.568 1.00 71.00 89 GLU A C 1
ATOM 740 O O . GLU A 1 89 ? 35.047 -5.768 -29.688 1.00 71.00 89 GLU A O 1
ATOM 745 N N . PRO A 1 90 ? 36.440 -4.253 -30.621 1.00 67.62 90 PRO A N 1
ATOM 746 C CA . PRO A 1 90 ? 35.842 -4.327 -31.944 1.00 67.62 90 PRO A CA 1
ATOM 747 C C . PRO A 1 90 ? 36.111 -5.678 -32.608 1.00 67.62 90 PRO A C 1
ATOM 749 O O . PRO A 1 90 ? 37.259 -6.072 -32.819 1.00 67.62 90 PRO A O 1
ATOM 752 N N . LYS A 1 91 ? 35.040 -6.380 -32.995 1.00 75.50 91 LYS A N 1
ATOM 753 C CA . LYS A 1 91 ? 35.117 -7.646 -33.731 1.00 75.50 91 LYS A CA 1
ATOM 754 C C . LYS A 1 91 ? 34.677 -7.443 -35.176 1.00 75.50 91 LYS A C 1
ATOM 756 O O . LYS A 1 91 ? 33.524 -7.124 -35.445 1.00 75.50 91 LYS A O 1
ATOM 761 N N . TYR A 1 92 ? 35.581 -7.671 -36.120 1.00 78.31 92 TYR A N 1
ATOM 762 C CA . TYR A 1 92 ? 35.292 -7.527 -37.547 1.00 78.31 92 TYR A CA 1
ATOM 763 C C . TYR A 1 92 ? 34.708 -8.824 -38.112 1.00 78.31 92 TYR A C 1
ATOM 765 O O . TYR A 1 92 ? 35.337 -9.880 -38.050 1.00 78.31 92 TYR A O 1
ATOM 773 N N . VAL A 1 93 ? 33.497 -8.749 -38.663 1.00 76.38 93 VAL A N 1
ATOM 774 C CA . VAL A 1 93 ? 32.766 -9.885 -39.243 1.00 76.38 93 VAL A CA 1
ATOM 775 C C . VAL A 1 93 ? 32.503 -9.606 -40.726 1.00 76.38 93 VAL A C 1
ATOM 777 O O . VAL A 1 93 ? 32.115 -8.487 -41.062 1.00 76.38 93 VAL A O 1
ATOM 780 N N . PRO A 1 94 ? 32.704 -10.577 -41.633 1.00 74.62 94 PRO A N 1
ATOM 781 C CA . PRO A 1 94 ? 32.448 -10.380 -43.056 1.00 74.62 94 PRO A CA 1
ATOM 782 C C . PRO A 1 94 ? 30.967 -10.114 -43.361 1.00 74.62 94 PRO A C 1
ATOM 784 O O . PRO A 1 94 ? 30.074 -10.797 -42.854 1.00 74.62 94 PRO A O 1
ATOM 787 N N . LEU A 1 95 ? 30.723 -9.134 -44.232 1.00 66.31 95 LEU A N 1
ATOM 788 C CA . LEU A 1 95 ? 29.405 -8.750 -44.737 1.00 66.31 95 LEU A CA 1
ATOM 789 C C . LEU A 1 95 ? 28.802 -9.883 -45.577 1.00 66.31 95 LEU A C 1
ATOM 791 O O . LEU A 1 95 ? 29.275 -10.170 -46.678 1.00 66.31 95 LEU A O 1
ATOM 795 N N . LYS A 1 96 ? 27.719 -10.497 -45.090 1.00 56.50 96 LYS A N 1
ATOM 796 C CA . LYS A 1 96 ? 26.859 -11.369 -45.902 1.00 56.50 96 LYS A CA 1
ATOM 797 C C . LYS A 1 96 ? 25.894 -10.500 -46.706 1.00 56.50 96 LYS A C 1
ATOM 799 O O . LYS A 1 96 ? 24.765 -10.269 -46.283 1.00 56.50 96 LYS A O 1
ATOM 804 N N . LEU A 1 97 ? 26.345 -9.995 -47.850 1.00 58.91 97 LEU A N 1
ATOM 805 C CA . LEU A 1 97 ? 25.429 -9.465 -48.855 1.00 58.91 97 LEU A CA 1
ATOM 806 C C . LEU A 1 97 ? 24.729 -10.672 -49.484 1.00 58.91 97 LEU A C 1
ATOM 808 O O . LEU A 1 97 ? 25.400 -11.554 -50.015 1.00 58.91 97 LEU A O 1
ATOM 812 N N . GLN A 1 98 ? 23.406 -10.755 -49.367 1.00 47.50 98 GLN A N 1
ATOM 813 C CA . GLN A 1 98 ? 22.628 -11.747 -50.103 1.00 47.50 98 GLN A CA 1
ATOM 814 C C . GLN A 1 98 ? 22.951 -11.540 -51.586 1.00 47.50 98 GLN A C 1
ATOM 816 O O . GLN A 1 98 ? 22.748 -10.440 -52.094 1.00 47.50 98 GLN A O 1
ATOM 821 N N . GLU A 1 99 ? 23.566 -12.543 -52.218 1.00 45.72 99 GLU A N 1
ATOM 822 C CA . GLU A 1 99 ? 24.103 -12.473 -53.578 1.00 45.72 99 GLU A CA 1
ATOM 823 C C . GLU A 1 99 ? 22.980 -12.187 -54.587 1.00 45.72 99 GLU A C 1
ATOM 825 O O . GLU A 1 99 ? 22.441 -13.083 -55.232 1.00 45.72 99 GLU A O 1
ATOM 830 N N . LEU A 1 100 ? 22.626 -10.915 -54.758 1.00 45.09 100 LEU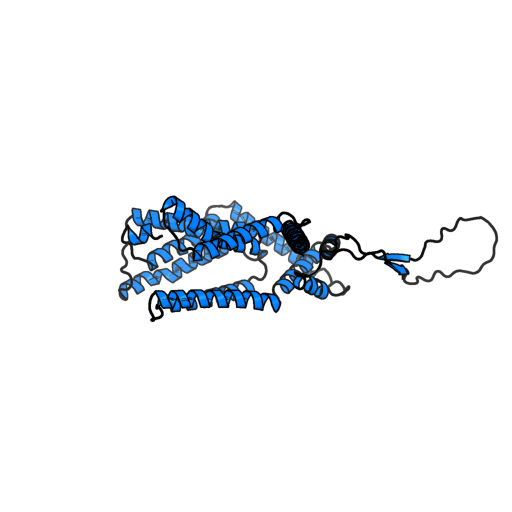 A N 1
ATOM 831 C CA . LEU A 1 100 ? 22.019 -10.430 -55.987 1.00 45.09 100 LEU A CA 1
ATOM 832 C C . LEU A 1 100 ? 23.135 -10.392 -57.026 1.00 45.09 100 LEU A C 1
ATOM 834 O O . LEU A 1 100 ? 23.778 -9.372 -57.229 1.00 45.09 100 LEU A O 1
ATOM 838 N N . GLN A 1 101 ? 23.403 -11.575 -57.572 1.00 41.66 101 GLN A N 1
ATOM 839 C CA . GLN A 1 101 ? 24.033 -11.885 -58.849 1.00 41.66 101 GLN A CA 1
ATOM 840 C C . GLN A 1 101 ? 24.530 -10.658 -59.643 1.00 41.66 101 GLN A C 1
ATOM 842 O O . GLN A 1 101 ? 23.930 -10.262 -60.641 1.00 41.66 101 GLN A O 1
ATOM 847 N N . GLU A 1 102 ? 25.667 -10.085 -59.239 1.00 42.03 102 GLU A N 1
ATOM 848 C CA . GLU A 1 102 ? 26.459 -9.227 -60.117 1.00 42.03 102 GLU A CA 1
ATOM 849 C C . GLU A 1 102 ? 27.120 -10.147 -61.142 1.00 42.03 102 GLU A C 1
ATOM 851 O O . GLU A 1 102 ? 28.172 -10.743 -60.919 1.00 42.03 102 GLU A O 1
ATOM 856 N N . LYS A 1 103 ? 26.426 -10.335 -62.264 1.00 39.41 103 LYS A N 1
ATOM 857 C CA . LYS A 1 103 ? 26.944 -11.017 -63.444 1.00 39.41 103 LYS A CA 1
ATOM 858 C C . LYS A 1 103 ? 28.056 -10.132 -64.023 1.00 39.41 103 LYS A C 1
ATOM 860 O O . LYS A 1 103 ? 27.784 -9.225 -64.804 1.00 39.41 103 LYS A O 1
ATOM 865 N N . SER A 1 104 ? 29.298 -10.358 -63.603 1.00 42.56 104 SER A N 1
ATOM 866 C CA . SER A 1 104 ? 30.475 -9.768 -64.237 1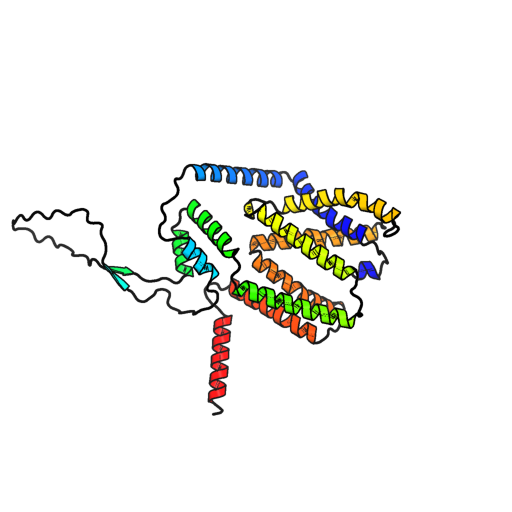.00 42.56 104 SER A CA 1
ATOM 867 C C . SER A 1 104 ? 30.615 -10.367 -65.636 1.00 42.56 104 SER A C 1
ATOM 869 O O . SER A 1 104 ? 30.948 -11.542 -65.786 1.00 42.56 104 SER A O 1
ATOM 871 N N . SER A 1 105 ? 30.279 -9.581 -66.657 1.00 37.84 105 SER A N 1
ATOM 872 C CA . SER A 1 105 ? 30.575 -9.908 -68.048 1.00 37.84 105 SER A CA 1
ATOM 873 C C . SER A 1 105 ? 32.055 -9.636 -68.289 1.00 37.84 105 SER A C 1
ATOM 875 O O . SER A 1 105 ? 32.464 -8.477 -68.273 1.00 37.84 105 SER A O 1
ATOM 877 N N . ASP A 1 106 ? 32.834 -10.692 -68.517 1.00 49.16 106 ASP A N 1
ATOM 878 C CA . ASP A 1 106 ? 34.163 -10.587 -69.115 1.00 49.16 106 ASP A CA 1
ATOM 879 C C . ASP A 1 106 ? 34.010 -10.006 -70.524 1.00 49.16 106 ASP A C 1
ATOM 881 O O . ASP A 1 106 ? 33.431 -10.620 -71.421 1.00 49.16 106 ASP A O 1
ATOM 885 N N . GLY A 1 107 ? 34.479 -8.778 -70.688 1.00 43.94 107 GLY A N 1
ATOM 886 C CA . GLY A 1 107 ? 34.573 -8.084 -71.959 1.00 43.94 107 GLY A CA 1
ATOM 887 C C . GLY A 1 107 ? 35.737 -7.120 -71.858 1.00 43.94 107 GLY A C 1
ATOM 888 O O . GLY A 1 107 ? 35.592 -6.030 -71.313 1.00 43.94 107 GLY A O 1
ATOM 889 N N . GLU A 1 108 ? 36.901 -7.567 -72.318 1.00 49.62 108 GLU A N 1
ATOM 890 C CA . GLU A 1 108 ? 38.088 -6.737 -72.477 1.00 49.62 108 GLU A CA 1
ATOM 891 C C . GLU A 1 108 ? 37.754 -5.540 -73.372 1.00 49.62 108 GLU A C 1
ATOM 893 O O . GLU A 1 108 ? 37.423 -5.704 -74.546 1.00 49.62 108 GLU A O 1
ATOM 898 N N . SER A 1 109 ? 37.851 -4.333 -72.822 1.00 44.12 109 SER A N 1
ATOM 899 C CA . SER A 1 109 ? 38.141 -3.145 -73.614 1.00 44.12 109 SER A CA 1
ATOM 900 C C . SER A 1 109 ? 38.767 -2.086 -72.713 1.00 44.12 109 SER A C 1
ATOM 902 O O . SER A 1 109 ? 38.150 -1.621 -71.755 1.00 44.12 109 SER A O 1
ATOM 904 N N . ASP A 1 110 ? 40.013 -1.741 -73.031 1.00 51.47 110 ASP A N 1
ATOM 905 C CA . ASP A 1 110 ? 40.729 -0.582 -72.510 1.00 51.47 110 ASP A CA 1
ATOM 906 C C . ASP A 1 110 ? 39.909 0.699 -72.723 1.00 51.47 110 ASP A C 1
ATOM 908 O O . ASP A 1 110 ? 39.459 0.966 -73.838 1.00 51.47 110 ASP A O 1
ATOM 912 N N . ASP A 1 111 ? 39.707 1.475 -71.654 1.00 52.06 111 ASP A N 1
ATOM 913 C CA . ASP A 1 111 ? 40.092 2.893 -71.514 1.00 52.06 111 ASP A CA 1
ATOM 914 C C . ASP A 1 111 ? 39.263 3.576 -70.396 1.00 52.06 111 ASP A C 1
ATOM 916 O O . ASP A 1 111 ? 38.119 3.225 -70.103 1.00 52.06 111 ASP A O 1
ATOM 920 N N . SER A 1 112 ? 39.856 4.596 -69.777 1.00 52.06 112 SER A N 1
ATOM 921 C CA . SER A 1 112 ? 39.424 5.383 -68.613 1.00 52.06 112 SER A CA 1
ATOM 922 C C . SER A 1 112 ? 39.677 4.772 -67.223 1.00 52.06 112 SER A C 1
ATOM 924 O O . SER A 1 112 ? 39.054 3.826 -66.746 1.00 52.06 112 SER A O 1
ATOM 926 N N . SER A 1 113 ? 40.605 5.413 -66.514 1.00 57.91 113 SER A N 1
ATOM 927 C CA . SER A 1 113 ? 40.936 5.212 -65.106 1.00 57.91 113 SER A CA 1
ATOM 928 C C . SER A 1 113 ? 39.797 5.666 -64.183 1.00 57.91 113 SER A C 1
ATOM 930 O O . SER A 1 113 ? 39.898 6.654 -63.452 1.00 57.91 113 SER A O 1
ATOM 932 N N . VAL A 1 114 ? 38.689 4.926 -64.169 1.00 60.22 114 VAL A N 1
ATOM 933 C CA . VAL A 1 114 ? 37.673 5.075 -63.126 1.00 60.22 114 VAL A CA 1
ATOM 934 C C . VAL A 1 114 ? 38.283 4.549 -61.829 1.00 60.22 114 VAL A C 1
ATOM 936 O O . VAL A 1 114 ? 38.508 3.350 -61.674 1.00 60.22 114 VAL A O 1
ATOM 939 N N . LYS A 1 115 ? 38.594 5.447 -60.886 1.00 58.69 115 LYS A N 1
ATOM 940 C CA . LYS A 1 115 ? 39.012 5.071 -59.527 1.00 58.69 115 LYS A CA 1
ATOM 941 C C . LYS A 1 115 ? 37.907 4.230 -58.883 1.00 58.69 115 LYS A C 1
ATOM 943 O O . LYS A 1 115 ? 36.973 4.769 -58.296 1.00 58.69 115 LYS A O 1
ATOM 948 N N . SER A 1 116 ? 38.015 2.910 -58.973 1.00 65.12 116 SER A N 1
ATOM 949 C CA . SER A 1 116 ? 37.124 2.002 -58.262 1.00 65.12 116 SER A CA 1
ATOM 950 C C . SER A 1 116 ? 37.513 1.994 -56.783 1.00 65.12 116 SER A C 1
ATOM 952 O O . SER A 1 116 ? 38.602 1.540 -56.420 1.00 65.12 116 SER A O 1
ATOM 954 N N . VAL A 1 117 ? 36.641 2.504 -55.915 1.00 61.41 117 VAL A N 1
ATOM 955 C CA . VAL A 1 117 ? 36.834 2.432 -54.462 1.00 61.41 117 VAL A CA 1
ATOM 956 C C . VAL A 1 117 ? 36.406 1.042 -53.996 1.00 61.41 117 VAL A C 1
ATOM 958 O O . VAL A 1 117 ? 35.220 0.722 -53.954 1.00 61.41 117 VAL A O 1
ATOM 961 N N . ARG A 1 118 ? 37.379 0.187 -53.666 1.00 67.44 118 ARG A N 1
ATOM 962 C CA . ARG A 1 118 ? 37.115 -1.139 -53.096 1.00 67.44 118 ARG A CA 1
ATOM 963 C C . ARG A 1 118 ? 36.833 -0.989 -51.604 1.00 67.44 118 ARG A C 1
ATOM 965 O O . ARG A 1 118 ? 37.755 -0.820 -50.811 1.00 67.44 118 ARG A O 1
ATOM 972 N N . PHE A 1 119 ? 35.564 -1.053 -51.218 1.00 68.75 119 PHE A N 1
ATOM 973 C CA . PHE A 1 119 ? 35.192 -1.068 -49.806 1.00 68.75 119 PHE A CA 1
ATOM 974 C C . PHE A 1 119 ? 35.598 -2.396 -49.155 1.00 68.75 119 PHE A C 1
ATOM 976 O O . PHE A 1 119 ? 35.434 -3.473 -49.739 1.00 68.75 119 PHE A O 1
ATOM 983 N N . SER A 1 120 ? 36.136 -2.322 -47.936 1.00 65.75 120 SER A N 1
ATOM 984 C CA . SER A 1 120 ? 36.378 -3.507 -47.115 1.00 65.75 120 SER A CA 1
ATOM 985 C C . SER A 1 120 ? 35.038 -4.175 -46.804 1.00 65.75 120 SER A C 1
ATOM 987 O O . SER A 1 120 ? 34.134 -3.535 -46.271 1.00 65.75 120 SER A O 1
ATOM 989 N N . LYS A 1 121 ? 34.894 -5.466 -47.128 1.00 73.88 121 LYS A N 1
ATOM 990 C CA . LYS A 1 121 ? 33.672 -6.253 -46.875 1.00 73.88 121 LYS A CA 1
ATOM 991 C C . LYS A 1 121 ? 33.586 -6.735 -45.419 1.00 73.88 121 LYS A C 1
ATOM 993 O O . LYS A 1 121 ? 33.132 -7.846 -45.159 1.00 73.88 121 LYS A O 1
ATOM 998 N N . LEU A 1 122 ? 34.049 -5.922 -44.473 1.00 70.88 122 LEU A N 1
ATOM 999 C CA . LEU A 1 122 ? 34.034 -6.213 -43.044 1.00 70.88 122 LEU A CA 1
ATOM 1000 C C . LEU A 1 122 ? 33.122 -5.209 -42.341 1.00 70.88 122 LEU A C 1
ATOM 1002 O O . LEU A 1 122 ? 33.293 -4.002 -42.483 1.00 70.88 122 LEU A O 1
ATOM 1006 N N . THR A 1 123 ? 32.173 -5.716 -41.566 1.00 75.56 123 THR A N 1
ATOM 1007 C CA . THR A 1 123 ? 31.408 -4.933 -40.594 1.00 75.56 123 THR A CA 1
ATOM 1008 C C . THR A 1 123 ? 32.046 -5.051 -39.226 1.00 75.56 123 THR A C 1
ATOM 1010 O O . THR A 1 123 ? 32.338 -6.154 -38.763 1.00 75.56 123 THR A O 1
ATOM 1013 N N . GLU A 1 124 ? 32.238 -3.915 -38.573 1.00 78.88 124 GLU A N 1
ATOM 1014 C CA . GLU A 1 124 ? 32.616 -3.861 -37.171 1.00 78.88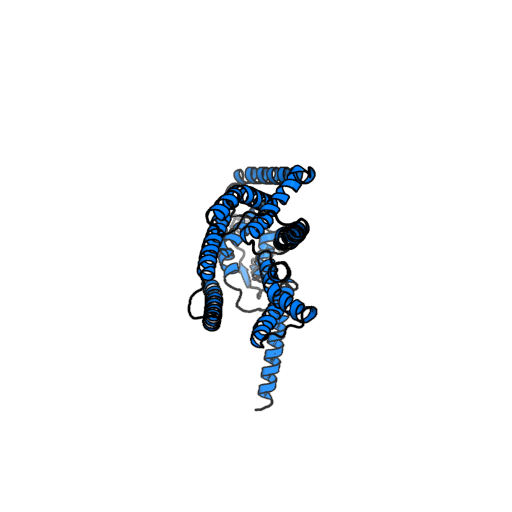 124 GLU A CA 1
ATOM 1015 C C . GLU A 1 124 ? 31.387 -4.152 -36.301 1.00 78.88 124 GLU A C 1
ATOM 1017 O O . GLU A 1 124 ? 30.358 -3.485 -36.413 1.00 78.88 124 GLU A O 1
ATOM 1022 N N . VAL A 1 125 ? 31.492 -5.161 -35.441 1.00 73.62 125 VAL A N 1
ATOM 1023 C CA . VAL A 1 125 ? 30.479 -5.509 -34.447 1.00 73.62 125 VAL A CA 1
ATOM 1024 C C . VAL A 1 125 ? 31.069 -5.232 -33.072 1.00 73.62 125 VAL A C 1
ATOM 1026 O O . VAL A 1 125 ? 32.086 -5.817 -32.693 1.00 73.62 125 VAL A O 1
ATOM 1029 N N . ARG A 1 126 ? 30.426 -4.332 -32.329 1.00 76.75 126 ARG A N 1
ATOM 1030 C CA . ARG A 1 126 ? 30.716 -4.068 -30.918 1.00 76.75 126 ARG A CA 1
ATOM 1031 C C . ARG A 1 126 ? 29.522 -4.519 -30.087 1.00 76.75 126 ARG A C 1
ATOM 1033 O O . ARG A 1 126 ? 28.379 -4.261 -30.461 1.00 76.75 126 ARG A O 1
ATOM 1040 N N . GLN A 1 127 ? 29.788 -5.211 -28.990 1.00 64.25 127 GLN A N 1
ATOM 1041 C CA . GLN A 1 127 ? 28.774 -5.606 -28.026 1.00 64.25 127 GLN A CA 1
ATOM 1042 C C . GLN A 1 127 ? 28.553 -4.429 -27.072 1.00 64.25 127 GLN A C 1
ATOM 1044 O O . GLN A 1 127 ? 29.507 -3.926 -26.481 1.00 64.25 127 GLN A O 1
ATOM 1049 N N . MET A 1 128 ? 27.317 -3.944 -26.994 1.00 61.59 128 MET A N 1
ATOM 1050 C CA . MET A 1 128 ? 26.923 -2.874 -26.072 1.00 61.59 128 MET A CA 1
ATOM 1051 C C . MET A 1 128 ? 26.524 -3.459 -24.714 1.00 61.59 128 MET A C 1
ATOM 1053 O O . MET A 1 128 ? 26.222 -4.654 -24.626 1.00 61.59 128 MET A O 1
ATOM 1057 N N . SER A 1 129 ? 26.556 -2.630 -23.668 1.00 67.88 129 SER A N 1
ATOM 1058 C CA . SER A 1 129 ? 26.081 -3.034 -22.340 1.00 67.88 129 SER A CA 1
ATOM 1059 C C . SER A 1 129 ? 24.601 -3.423 -22.398 1.00 67.88 129 SER A C 1
ATOM 1061 O O . SER A 1 129 ? 23.870 -2.944 -23.262 1.00 67.88 129 SER A O 1
ATOM 1063 N N . GLU A 1 130 ? 24.139 -4.309 -21.513 1.00 61.53 130 GLU A N 1
ATOM 1064 C CA . GLU A 1 130 ? 22.756 -4.810 -21.570 1.00 61.53 130 GLU A CA 1
ATOM 1065 C C . GLU A 1 130 ? 21.719 -3.685 -21.433 1.00 61.53 130 GLU A C 1
ATOM 1067 O O . GLU A 1 130 ? 20.719 -3.684 -22.148 1.00 61.53 130 GLU A O 1
ATOM 1072 N N . ASN A 1 131 ? 22.001 -2.678 -20.604 1.00 59.44 131 ASN A N 1
ATOM 1073 C CA . ASN A 1 131 ? 21.117 -1.527 -20.411 1.00 59.44 131 ASN A CA 1
ATOM 1074 C C . ASN A 1 131 ? 21.026 -0.663 -21.679 1.00 59.44 131 ASN A C 1
ATOM 1076 O O . ASN A 1 131 ? 19.931 -0.348 -22.143 1.00 59.44 131 ASN A O 1
ATOM 1080 N N . GLU A 1 132 ? 22.167 -0.345 -22.296 1.00 65.94 132 GLU A N 1
ATOM 1081 C CA . GLU A 1 132 ? 22.202 0.393 -23.565 1.00 65.94 132 GLU A CA 1
ATOM 1082 C C . GLU A 1 132 ? 21.617 -0.430 -24.718 1.00 65.94 132 GLU A C 1
ATOM 1084 O O . GLU A 1 132 ? 20.994 0.127 -25.619 1.00 65.94 132 GLU A O 1
ATOM 1089 N N . ALA A 1 133 ? 21.779 -1.757 -24.688 1.00 67.75 133 ALA A N 1
ATOM 1090 C CA . ALA A 1 133 ? 21.208 -2.663 -25.676 1.00 67.75 133 ALA A CA 1
ATOM 1091 C C . ALA A 1 133 ? 19.688 -2.610 -25.677 1.00 67.75 133 ALA A C 1
ATOM 1093 O O . ALA A 1 133 ? 19.073 -2.547 -26.744 1.00 67.75 133 ALA A O 1
ATOM 1094 N N . VAL A 1 134 ? 19.097 -2.640 -24.484 1.00 68.44 134 VAL A N 1
ATOM 1095 C CA . VAL A 1 134 ? 17.650 -2.578 -24.305 1.00 68.44 134 VAL A CA 1
ATOM 1096 C C . VAL A 1 134 ? 17.128 -1.204 -24.719 1.00 68.44 134 VAL A C 1
ATOM 1098 O O . VAL A 1 134 ? 16.170 -1.152 -25.485 1.00 68.44 134 VAL A O 1
ATOM 1101 N N . ASP A 1 135 ? 17.778 -0.107 -24.329 1.00 67.19 135 ASP A N 1
ATOM 1102 C CA . ASP A 1 135 ? 17.329 1.247 -24.691 1.00 67.19 135 ASP A CA 1
ATOM 1103 C C . ASP A 1 135 ? 17.471 1.541 -26.203 1.00 67.19 135 ASP A C 1
ATOM 1105 O O . ASP A 1 135 ? 16.542 2.005 -26.878 1.00 67.19 135 ASP A O 1
ATOM 1109 N N . ALA A 1 136 ? 18.597 1.145 -26.807 1.00 71.81 136 ALA A N 1
ATOM 1110 C CA . ALA A 1 136 ? 18.806 1.228 -28.253 1.00 71.81 136 ALA A CA 1
ATOM 1111 C C . ALA A 1 136 ? 17.836 0.330 -29.040 1.00 71.81 136 ALA A C 1
ATOM 1113 O O . ALA A 1 136 ? 17.461 0.642 -30.174 1.00 71.81 136 ALA A O 1
ATOM 1114 N N . MET A 1 137 ? 17.422 -0.799 -28.464 1.00 71.44 137 MET A N 1
ATOM 1115 C CA . MET A 1 137 ? 16.397 -1.654 -29.048 1.00 71.44 137 MET A CA 1
ATOM 1116 C C . MET A 1 137 ? 15.012 -1.016 -28.925 1.00 71.44 137 MET A C 1
ATOM 1118 O O . MET A 1 137 ? 14.314 -0.921 -29.933 1.00 71.44 137 MET A O 1
ATOM 1122 N N . MET A 1 138 ? 14.631 -0.536 -27.740 1.00 68.00 138 MET A N 1
ATOM 1123 C CA . MET A 1 138 ? 13.329 0.085 -27.483 1.00 68.00 138 MET A CA 1
ATOM 1124 C C . MET A 1 138 ? 13.111 1.333 -28.343 1.00 68.00 138 MET A C 1
ATOM 1126 O O . MET A 1 138 ? 12.044 1.478 -28.936 1.00 68.00 138 MET A O 1
ATOM 1130 N N . SER A 1 139 ? 14.139 2.166 -28.520 1.00 74.38 139 SER A N 1
ATOM 1131 C CA . SER A 1 139 ? 14.097 3.341 -29.407 1.00 74.38 139 SER A CA 1
ATOM 1132 C C . SER A 1 139 ? 13.953 3.002 -30.898 1.00 74.38 139 SER A C 1
ATOM 1134 O O . SER A 1 139 ? 13.495 3.834 -31.683 1.00 74.38 139 SER A O 1
ATOM 1136 N N . ARG A 1 140 ? 14.309 1.778 -31.310 1.00 74.69 140 ARG A N 1
ATOM 1137 C CA . ARG A 1 140 ? 14.148 1.278 -32.687 1.00 74.69 140 ARG A CA 1
ATOM 1138 C C . ARG A 1 140 ? 12.819 0.563 -32.927 1.00 74.69 140 ARG A C 1
ATOM 1140 O O . ARG A 1 140 ? 12.484 0.287 -34.081 1.00 74.69 140 ARG A O 1
ATOM 1147 N N . LEU A 1 141 ? 12.075 0.232 -31.873 1.00 69.62 141 LEU A N 1
ATOM 1148 C CA . LEU A 1 141 ? 10.778 -0.425 -31.995 1.00 69.62 141 LEU A CA 1
ATOM 1149 C C . LEU A 1 141 ? 9.701 0.584 -32.410 1.00 69.62 141 LEU A C 1
ATOM 1151 O O . LEU A 1 141 ? 9.654 1.720 -31.948 1.00 69.62 141 LEU A O 1
ATOM 1155 N N . SER A 1 142 ? 8.774 0.147 -33.266 1.00 75.88 142 SER A N 1
ATOM 1156 C CA . SER A 1 142 ? 7.518 0.882 -33.459 1.00 75.88 142 SER A CA 1
ATOM 1157 C C . SER A 1 142 ? 6.745 0.948 -32.138 1.00 75.88 142 SER A C 1
ATOM 1159 O O . SER A 1 142 ? 6.794 -0.014 -31.374 1.00 75.88 142 SER A O 1
ATOM 1161 N N . PHE A 1 143 ? 5.963 2.005 -31.908 1.00 71.75 143 PHE A N 1
ATOM 1162 C CA . PHE A 1 143 ? 5.197 2.196 -30.665 1.00 71.75 143 PHE A CA 1
ATOM 1163 C C . PHE A 1 143 ? 4.350 0.972 -30.252 1.00 71.75 143 PHE A C 1
ATOM 1165 O O . PHE A 1 143 ? 4.329 0.573 -29.095 1.00 71.75 143 PHE A O 1
ATOM 1172 N N . SER A 1 144 ? 3.697 0.293 -31.200 1.00 71.12 144 SER A N 1
ATOM 1173 C CA . SER A 1 144 ? 2.940 -0.937 -30.907 1.00 71.12 144 SER A CA 1
ATOM 1174 C C . SER A 1 144 ? 3.830 -2.122 -30.511 1.00 71.12 144 SER A C 1
ATOM 1176 O O . SER A 1 144 ? 3.416 -2.989 -29.746 1.00 71.12 144 SER A O 1
ATOM 1178 N N . ALA A 1 145 ? 5.055 -2.182 -31.037 1.00 68.19 145 ALA A N 1
ATOM 1179 C CA . ALA A 1 145 ? 6.020 -3.222 -30.699 1.00 68.19 145 ALA A CA 1
ATOM 1180 C C . ALA A 1 145 ? 6.700 -2.957 -29.345 1.00 68.19 145 ALA A C 1
ATOM 1182 O O . ALA A 1 145 ? 6.933 -3.916 -28.612 1.00 68.19 145 ALA A O 1
ATOM 1183 N N . SER A 1 146 ? 6.959 -1.692 -28.987 1.00 70.06 146 SER A N 1
ATOM 1184 C CA . SER A 1 146 ? 7.524 -1.329 -27.680 1.00 70.06 146 SER A CA 1
ATOM 1185 C C . SER A 1 146 ? 6.551 -1.638 -26.540 1.00 70.06 146 SER A C 1
ATOM 1187 O O . SER A 1 146 ? 6.952 -2.282 -25.576 1.00 70.06 146 SER A O 1
ATOM 1189 N N . VAL A 1 147 ? 5.259 -1.320 -26.694 1.00 68.75 147 VAL A N 1
ATOM 1190 C CA . VAL A 1 147 ? 4.220 -1.660 -25.697 1.00 68.75 147 VAL A CA 1
ATOM 1191 C C . VAL A 1 147 ? 4.106 -3.177 -25.493 1.00 68.75 147 VAL A C 1
ATOM 1193 O O . VAL A 1 147 ? 3.956 -3.660 -24.373 1.00 68.75 147 VAL A O 1
ATOM 1196 N N . ARG A 1 148 ? 4.217 -3.970 -26.567 1.00 68.50 148 ARG A N 1
ATOM 1197 C CA . ARG A 1 148 ? 4.185 -5.438 -26.465 1.00 68.50 148 ARG A CA 1
ATOM 1198 C C . ARG A 1 148 ? 5.440 -5.997 -25.793 1.00 68.50 148 ARG A C 1
ATOM 1200 O O . ARG A 1 148 ? 5.345 -6.963 -25.038 1.00 68.50 148 ARG A O 1
ATOM 1207 N N . ALA A 1 149 ? 6.601 -5.409 -26.078 1.00 66.06 149 ALA A N 1
ATOM 1208 C CA . ALA A 1 149 ? 7.856 -5.778 -25.436 1.00 66.06 149 ALA A CA 1
ATOM 1209 C C . ALA A 1 149 ? 7.819 -5.483 -23.932 1.00 66.06 149 ALA A C 1
ATOM 1211 O O . ALA A 1 149 ? 8.199 -6.339 -23.138 1.00 66.06 149 ALA A O 1
ATOM 1212 N N . GLU A 1 150 ? 7.260 -4.338 -23.544 1.00 66.00 150 GLU A N 1
ATOM 1213 C CA . GLU A 1 150 ? 7.034 -3.964 -22.149 1.00 66.00 150 GLU A CA 1
ATOM 1214 C C . GLU A 1 150 ? 6.083 -4.941 -21.439 1.00 66.00 150 GLU A C 1
ATOM 1216 O O . GLU A 1 150 ? 6.398 -5.444 -20.363 1.00 66.00 150 GLU A O 1
ATOM 1221 N N . GLN A 1 151 ? 4.970 -5.323 -22.075 1.00 66.31 151 GLN A N 1
ATOM 1222 C CA . GLN A 1 151 ? 4.044 -6.320 -21.520 1.00 66.31 151 GLN A CA 1
ATOM 1223 C C . GLN A 1 151 ? 4.700 -7.693 -21.313 1.00 66.31 151 GLN A C 1
ATOM 1225 O O . GLN A 1 151 ? 4.453 -8.353 -20.302 1.00 66.31 151 GLN A O 1
ATOM 1230 N N . LEU A 1 152 ? 5.539 -8.138 -22.252 1.00 67.50 152 LEU A N 1
ATOM 1231 C CA . LEU A 1 152 ? 6.269 -9.403 -22.133 1.00 67.50 152 LEU A CA 1
ATOM 1232 C C . LEU A 1 152 ? 7.361 -9.330 -21.058 1.00 67.50 152 LEU A C 1
ATOM 1234 O O . LEU A 1 152 ? 7.520 -10.281 -20.291 1.00 67.50 152 LEU A O 1
ATOM 1238 N N . ALA A 1 153 ? 8.054 -8.194 -20.940 1.00 65.31 153 ALA A N 1
ATOM 1239 C CA . ALA A 1 153 ? 9.004 -7.939 -19.863 1.00 65.31 153 ALA A CA 1
ATOM 1240 C C . ALA A 1 153 ? 8.311 -7.948 -18.489 1.00 65.31 153 ALA A C 1
ATOM 1242 O O . ALA A 1 153 ? 8.782 -8.622 -17.578 1.00 65.31 153 ALA A O 1
ATOM 1243 N N . MET A 1 154 ? 7.139 -7.316 -18.355 1.00 61.03 154 MET A N 1
ATOM 1244 C CA . MET A 1 154 ? 6.315 -7.376 -17.140 1.00 61.03 154 MET A CA 1
ATOM 1245 C C . MET A 1 154 ? 5.856 -8.806 -16.810 1.00 61.03 154 MET A C 1
ATOM 1247 O O . MET A 1 154 ? 5.820 -9.207 -15.645 1.00 61.03 154 MET A O 1
ATOM 1251 N N . GLN A 1 155 ? 5.506 -9.610 -17.818 1.00 63.91 155 GLN A N 1
ATOM 1252 C CA . GLN A 1 155 ? 5.138 -11.016 -17.619 1.00 63.91 155 GLN A CA 1
ATOM 1253 C C . GLN A 1 155 ? 6.329 -11.879 -17.188 1.00 63.91 155 GLN A C 1
ATOM 1255 O O . GLN A 1 155 ? 6.167 -12.752 -16.334 1.00 63.91 155 GLN A O 1
ATOM 1260 N N . ALA A 1 156 ? 7.516 -11.627 -17.739 1.00 62.47 156 ALA A N 1
ATOM 1261 C CA . ALA A 1 156 ? 8.741 -12.295 -17.322 1.00 62.47 156 ALA A CA 1
ATOM 1262 C C . ALA A 1 156 ? 9.194 -11.854 -15.924 1.00 62.47 156 ALA A C 1
ATOM 1264 O O . ALA A 1 156 ? 9.592 -12.707 -15.139 1.00 62.47 156 ALA A O 1
ATOM 1265 N N . ALA A 1 157 ? 9.035 -10.576 -15.570 1.00 60.84 157 ALA A N 1
ATOM 1266 C CA . ALA A 1 157 ? 9.302 -10.055 -14.228 1.00 60.84 157 ALA A CA 1
ATOM 1267 C C . ALA A 1 157 ? 8.348 -10.629 -13.162 1.00 60.84 157 ALA A C 1
ATOM 1269 O O . ALA A 1 157 ? 8.727 -10.788 -12.008 1.00 60.84 157 ALA A O 1
ATOM 1270 N N . ASN A 1 158 ? 7.118 -11.006 -13.535 1.00 60.53 158 ASN A N 1
ATOM 1271 C CA . ASN A 1 158 ? 6.210 -11.716 -12.625 1.00 60.53 158 ASN A CA 1
ATOM 1272 C C . ASN A 1 158 ? 6.634 -13.183 -12.366 1.00 60.53 158 ASN A C 1
ATOM 1274 O O . ASN A 1 158 ? 6.062 -13.824 -11.480 1.00 60.53 158 ASN A O 1
ATOM 1278 N N . LYS A 1 159 ? 7.604 -13.748 -13.107 1.00 65.81 159 LYS A N 1
ATOM 1279 C CA . LYS A 1 159 ? 8.184 -15.060 -12.780 1.00 65.81 159 LYS A CA 1
ATOM 1280 C C . LYS A 1 159 ? 9.263 -14.879 -11.720 1.00 65.81 159 LYS A C 1
ATOM 1282 O O . LYS A 1 159 ? 10.393 -14.528 -12.031 1.00 65.81 159 LYS A O 1
ATOM 1287 N N . LEU A 1 160 ? 8.907 -15.199 -10.481 1.00 66.88 160 LEU A N 1
ATOM 1288 C CA . LEU A 1 160 ? 9.840 -15.170 -9.360 1.00 66.88 160 LEU A CA 1
ATOM 1289 C C . LEU A 1 160 ? 10.991 -16.162 -9.588 1.00 66.88 160 LEU A C 1
ATOM 1291 O O . LEU A 1 160 ? 10.781 -17.371 -9.741 1.00 66.88 160 LEU A O 1
ATOM 1295 N N . SER A 1 161 ? 12.216 -15.650 -9.590 1.00 76.19 161 SER A N 1
ATOM 1296 C CA . SER A 1 161 ? 13.441 -16.440 -9.613 1.00 76.19 161 SER A CA 1
ATOM 1297 C C . SER A 1 161 ? 13.600 -17.210 -8.301 1.00 76.19 161 SER A C 1
ATOM 1299 O O . SER A 1 161 ? 13.222 -16.742 -7.226 1.00 76.19 161 SER A O 1
ATOM 1301 N N . VAL A 1 162 ? 14.239 -18.383 -8.352 1.00 74.38 162 VAL A N 1
ATOM 1302 C CA . VAL A 1 162 ? 14.517 -19.204 -7.156 1.00 74.38 162 VAL A CA 1
ATOM 1303 C C . VAL A 1 162 ? 15.262 -18.393 -6.086 1.00 74.38 162 VAL A C 1
ATOM 1305 O O . VAL A 1 162 ? 15.002 -18.543 -4.893 1.00 74.38 162 VAL A O 1
ATOM 1308 N N . LYS A 1 163 ? 16.140 -17.472 -6.507 1.00 71.38 163 LYS A N 1
ATOM 1309 C CA . LYS A 1 163 ? 16.869 -16.567 -5.606 1.00 71.38 163 LYS A CA 1
ATOM 1310 C C . LYS A 1 163 ? 15.932 -15.603 -4.864 1.00 71.38 163 LYS A C 1
ATOM 1312 O O . LYS A 1 163 ? 16.150 -15.330 -3.687 1.00 71.38 163 LYS A O 1
ATOM 1317 N N . GLU A 1 164 ? 14.896 -15.097 -5.524 1.00 73.94 164 GLU A N 1
ATOM 1318 C CA . GLU A 1 164 ? 13.923 -14.166 -4.936 1.00 73.94 164 GLU A CA 1
ATOM 1319 C C . GLU A 1 164 ? 13.006 -14.882 -3.950 1.00 73.94 164 GLU A C 1
ATOM 1321 O O . GLU A 1 164 ? 12.780 -14.390 -2.846 1.00 73.94 164 GLU A O 1
ATOM 1326 N N . VAL A 1 165 ? 12.572 -16.097 -4.296 1.00 79.25 165 VAL A N 1
ATOM 1327 C CA . VAL A 1 165 ? 11.795 -16.956 -3.394 1.00 79.25 165 VAL A CA 1
ATOM 1328 C C . VAL A 1 165 ? 12.589 -17.266 -2.123 1.00 79.25 165 VAL A C 1
ATOM 1330 O O . VAL A 1 165 ? 12.043 -17.170 -1.025 1.00 79.25 165 VAL A O 1
ATOM 1333 N N . MET A 1 166 ? 13.892 -17.553 -2.238 1.00 74.50 166 MET A N 1
ATOM 1334 C CA . MET A 1 166 ? 14.755 -17.761 -1.069 1.00 74.50 166 MET A CA 1
ATOM 1335 C C . MET A 1 166 ? 14.862 -16.508 -0.186 1.00 74.50 166 MET A C 1
ATOM 1337 O O . MET A 1 166 ? 14.779 -16.617 1.038 1.00 74.50 166 MET A O 1
ATOM 1341 N N . LYS A 1 167 ? 15.002 -15.315 -0.783 1.00 72.44 167 LYS A N 1
ATOM 1342 C CA . LYS A 1 167 ? 15.039 -14.039 -0.043 1.00 72.44 167 LYS A CA 1
ATOM 1343 C C . LYS A 1 167 ? 13.729 -13.795 0.714 1.00 72.44 167 LYS A C 1
ATOM 1345 O O . LYS A 1 167 ? 13.762 -13.545 1.917 1.00 72.44 167 LYS A O 1
ATOM 1350 N N . ILE A 1 168 ? 12.588 -13.925 0.034 1.00 77.75 168 ILE A N 1
ATOM 1351 C CA . ILE A 1 168 ? 11.257 -13.728 0.629 1.00 77.75 168 ILE A CA 1
ATOM 1352 C C . ILE A 1 168 ? 11.003 -14.752 1.745 1.00 77.75 168 ILE A C 1
ATOM 1354 O O . ILE A 1 168 ? 10.553 -14.383 2.829 1.00 77.75 168 ILE A O 1
ATOM 1358 N N . SER A 1 169 ? 11.357 -16.022 1.525 1.00 80.75 169 SER A N 1
ATOM 1359 C CA . SER A 1 169 ? 11.223 -17.077 2.535 1.00 80.75 169 SER A CA 1
ATOM 1360 C C . SER A 1 169 ? 12.082 -16.817 3.773 1.00 80.75 169 SER A C 1
ATOM 1362 O O . SER A 1 169 ? 11.649 -17.119 4.884 1.00 80.75 169 SER A O 1
ATOM 1364 N N . SER A 1 170 ? 13.286 -16.263 3.604 1.00 77.50 170 SER A N 1
ATOM 1365 C CA . SER A 1 170 ? 14.167 -15.909 4.722 1.00 77.50 170 SER A CA 1
ATOM 1366 C C . SER A 1 170 ? 13.566 -14.786 5.576 1.00 77.50 170 SER A C 1
ATOM 1368 O O . SER A 1 170 ? 13.496 -14.909 6.798 1.00 77.50 170 SER A O 1
ATOM 1370 N N . ILE A 1 171 ? 13.035 -13.736 4.934 1.00 80.19 171 ILE A N 1
ATOM 1371 C CA . ILE A 1 171 ? 12.344 -12.630 5.620 1.00 80.19 171 ILE A CA 1
ATOM 1372 C C . ILE A 1 171 ? 11.119 -13.147 6.382 1.00 80.19 171 ILE A C 1
ATOM 1374 O O . ILE A 1 171 ? 10.925 -12.802 7.545 1.00 80.19 171 ILE A O 1
ATOM 1378 N N . PHE A 1 172 ? 10.320 -14.012 5.755 1.00 82.88 172 PHE A N 1
ATOM 1379 C CA . PHE A 1 172 ? 9.158 -14.615 6.402 1.00 82.88 172 PHE A CA 1
ATOM 1380 C C . PHE A 1 172 ? 9.548 -15.454 7.628 1.00 82.88 172 PHE A C 1
ATOM 1382 O O . PHE A 1 172 ? 8.920 -15.335 8.676 1.00 82.88 172 PHE A O 1
ATOM 1389 N N . CYS A 1 173 ? 10.618 -16.249 7.535 1.00 83.50 173 CYS A N 1
ATOM 1390 C CA . CYS A 1 173 ? 11.111 -17.058 8.651 1.00 83.50 173 CYS A CA 1
ATOM 1391 C C . CYS A 1 173 ? 11.549 -16.190 9.845 1.00 83.50 173 CYS A C 1
ATOM 1393 O O . CYS A 1 173 ? 11.197 -16.484 10.987 1.00 83.50 173 CYS A O 1
ATOM 1395 N N . LEU A 1 174 ? 12.246 -15.078 9.580 1.00 79.19 174 LEU A N 1
ATOM 1396 C CA . LEU A 1 174 ? 12.625 -14.107 10.612 1.00 79.19 174 LEU A CA 1
ATOM 1397 C C . LEU A 1 174 ? 11.399 -13.466 11.276 1.00 79.19 174 LEU A C 1
ATOM 1399 O O . LEU A 1 174 ? 11.356 -13.371 12.499 1.00 79.19 174 LEU A O 1
ATOM 1403 N N . LEU A 1 175 ? 10.388 -13.075 10.493 1.00 77.94 175 LEU A N 1
ATOM 1404 C CA . LEU A 1 175 ? 9.142 -12.511 11.027 1.00 77.94 175 LEU A CA 1
ATOM 1405 C C . LEU A 1 175 ? 8.397 -13.505 11.924 1.00 77.94 175 LEU A C 1
ATOM 1407 O O . LEU A 1 175 ? 7.905 -13.121 12.985 1.00 77.94 175 LEU A O 1
ATOM 1411 N N . VAL A 1 176 ? 8.341 -14.780 11.530 1.00 81.25 176 VAL A N 1
ATOM 1412 C CA . VAL A 1 176 ? 7.748 -15.842 12.354 1.00 81.25 176 VAL A CA 1
ATOM 1413 C C . VAL A 1 176 ? 8.537 -16.019 13.650 1.00 81.25 176 VAL A C 1
ATOM 1415 O O . VAL A 1 176 ? 7.929 -16.131 14.708 1.00 81.25 176 VAL A O 1
ATOM 1418 N N . PHE A 1 177 ? 9.869 -15.990 13.594 1.00 78.00 177 PHE A N 1
ATOM 1419 C CA . PHE A 1 177 ? 10.711 -16.131 14.781 1.00 78.00 177 PHE A CA 1
ATOM 1420 C C . PHE A 1 177 ? 10.503 -14.985 15.782 1.00 78.00 177 PHE A C 1
ATOM 1422 O O . PHE A 1 177 ? 10.272 -15.246 16.959 1.00 78.00 177 PHE A O 1
ATOM 1429 N N . VAL A 1 178 ? 10.485 -13.735 15.303 1.00 77.31 178 VAL A N 1
ATOM 1430 C CA . VAL A 1 178 ? 10.169 -12.557 16.131 1.00 77.31 178 VAL A CA 1
ATOM 1431 C C . VAL A 1 178 ? 8.766 -12.676 16.733 1.00 77.31 178 VAL A C 1
ATOM 1433 O O . VAL A 1 178 ? 8.593 -12.483 17.931 1.00 77.31 178 VAL A O 1
ATOM 1436 N N . SER A 1 179 ? 7.777 -13.085 15.933 1.00 76.69 179 SER A N 1
ATOM 1437 C CA . SER A 1 179 ? 6.393 -13.243 16.407 1.00 76.69 179 SER A CA 1
ATOM 1438 C C . SER A 1 179 ? 6.251 -14.346 17.467 1.00 76.69 179 SER A C 1
ATOM 1440 O O . SER A 1 179 ? 5.417 -14.239 18.361 1.00 76.69 179 SER A O 1
ATOM 1442 N N . LEU A 1 180 ? 7.046 -15.418 17.378 1.00 75.62 180 LEU A N 1
ATOM 1443 C CA . LEU A 1 180 ? 7.074 -16.490 18.378 1.00 75.62 180 LEU A CA 1
ATOM 1444 C C . LEU A 1 180 ? 7.723 -16.035 19.689 1.00 75.62 180 LEU A C 1
ATOM 1446 O O . LEU A 1 180 ? 7.306 -16.481 20.757 1.00 75.62 180 LEU A O 1
ATOM 1450 N N . GLU A 1 181 ? 8.729 -15.164 19.624 1.00 76.50 181 GLU A N 1
ATOM 1451 C CA . GLU A 1 181 ? 9.330 -14.562 20.814 1.00 76.50 181 GLU A CA 1
ATOM 1452 C C . GLU A 1 181 ? 8.339 -13.625 21.516 1.00 76.50 181 GLU A C 1
ATOM 1454 O O . GLU A 1 181 ? 8.124 -13.776 22.718 1.00 76.50 181 GLU A O 1
ATOM 1459 N N . ASP A 1 182 ? 7.635 -12.774 20.764 1.00 74.81 182 ASP A N 1
ATOM 1460 C CA . ASP A 1 182 ? 6.579 -11.906 21.303 1.00 74.81 182 ASP A CA 1
ATOM 1461 C C . ASP A 1 182 ? 5.455 -12.716 21.984 1.00 74.81 182 ASP A C 1
ATOM 1463 O O . ASP A 1 182 ? 5.035 -12.393 23.096 1.00 74.81 182 ASP A O 1
ATOM 1467 N N . LEU A 1 183 ? 5.024 -13.835 21.385 1.00 73.25 183 LEU A N 1
ATOM 1468 C CA . LEU A 1 183 ? 4.024 -14.734 21.984 1.00 73.25 183 LEU A CA 1
ATOM 1469 C C . LEU A 1 183 ? 4.500 -15.369 23.300 1.00 73.25 183 LEU A C 1
ATOM 1471 O O . LEU A 1 183 ? 3.708 -15.543 24.227 1.00 73.25 183 LEU A O 1
ATOM 1475 N N . ASN A 1 184 ? 5.787 -15.707 23.403 1.00 69.88 184 ASN A N 1
ATOM 1476 C CA . ASN A 1 184 ? 6.353 -16.261 24.634 1.00 69.88 184 ASN A CA 1
ATOM 1477 C C . ASN A 1 184 ? 6.431 -15.222 25.765 1.00 69.88 184 ASN A C 1
ATOM 1479 O O . ASN A 1 184 ? 6.383 -15.608 26.935 1.00 69.88 184 ASN A O 1
ATOM 1483 N N . LEU A 1 185 ? 6.539 -13.930 25.438 1.00 66.06 185 LEU A N 1
ATOM 1484 C CA . LEU A 1 185 ? 6.596 -12.844 26.419 1.00 66.06 185 LEU A CA 1
ATOM 1485 C C . LEU A 1 185 ? 5.216 -12.484 26.995 1.00 66.06 185 LEU A C 1
ATOM 1487 O O . LEU A 1 185 ? 5.135 -12.108 28.164 1.00 66.06 185 LEU A O 1
ATOM 1491 N N . GLU A 1 186 ? 4.141 -12.602 26.208 1.00 65.44 186 GLU A N 1
ATOM 1492 C CA . GLU A 1 186 ? 2.811 -12.089 26.581 1.00 65.44 186 GLU A CA 1
ATOM 1493 C C . GLU A 1 186 ? 1.864 -13.143 27.202 1.00 65.44 186 GLU A C 1
ATOM 1495 O O . GLU A 1 186 ? 0.961 -12.761 27.946 1.00 65.44 186 GLU A O 1
ATOM 1500 N N . SER A 1 187 ? 2.070 -14.451 26.951 1.00 64.31 187 SER A N 1
ATOM 1501 C CA . SER A 1 187 ? 1.569 -15.651 27.684 1.00 64.31 187 SER A CA 1
ATOM 1502 C C . SER A 1 187 ? 1.439 -16.865 26.740 1.00 64.31 187 SER A C 1
ATOM 1504 O O . SER A 1 187 ? 1.147 -16.715 25.561 1.00 64.31 187 SER A O 1
ATOM 1506 N N . SER A 1 188 ? 1.584 -18.104 27.245 1.00 58.56 188 SER A N 1
ATOM 1507 C CA . SER A 1 188 ? 1.585 -19.350 26.435 1.00 58.56 188 SER A CA 1
ATOM 1508 C C . SER A 1 188 ? 0.263 -19.725 25.733 1.00 58.56 188 SER A C 1
ATOM 1510 O O . SER A 1 188 ? 0.155 -20.828 25.195 1.00 58.56 188 SER A O 1
ATOM 1512 N N . VAL A 1 189 ? -0.757 -18.861 25.736 1.00 71.56 189 VAL A N 1
ATOM 1513 C CA . VAL A 1 189 ? -2.030 -19.101 25.041 1.00 71.56 189 VAL A CA 1
ATOM 1514 C C . VAL A 1 189 ? -2.108 -18.171 23.842 1.00 71.56 189 VAL A C 1
ATOM 1516 O O . VAL A 1 189 ? -2.095 -16.956 24.000 1.00 71.56 189 VAL A O 1
ATOM 1519 N N . VAL A 1 190 ? -2.228 -18.742 22.642 1.00 73.31 190 VAL A N 1
ATOM 1520 C CA . VAL A 1 190 ? -2.370 -17.967 21.404 1.00 73.31 190 VAL A CA 1
ATOM 1521 C C . VAL A 1 190 ? -3.625 -17.088 21.503 1.00 73.31 190 VAL A C 1
ATOM 1523 O O . VAL A 1 190 ? -4.733 -17.630 21.597 1.00 73.31 190 VAL A O 1
ATOM 1526 N N . PRO A 1 191 ? -3.499 -15.748 21.467 1.00 80.38 191 PRO A N 1
ATOM 1527 C CA . PRO A 1 191 ? -4.654 -14.867 21.504 1.00 80.38 191 PRO A CA 1
ATOM 1528 C C . PRO A 1 191 ? -5.558 -15.138 20.303 1.00 80.38 191 PRO A C 1
ATOM 1530 O O . PRO A 1 191 ? -5.087 -15.275 19.173 1.00 80.38 191 PRO A O 1
ATOM 1533 N N . VAL A 1 192 ? -6.874 -15.135 20.516 1.00 82.75 192 VAL A N 1
ATOM 1534 C CA . VAL A 1 192 ? -7.869 -15.315 19.441 1.00 82.75 192 VAL A CA 1
ATOM 1535 C C . VAL A 1 192 ? -7.648 -14.309 18.296 1.00 82.75 192 VAL A C 1
ATOM 1537 O O . VAL A 1 192 ? -7.881 -14.626 17.132 1.00 82.75 192 VAL A O 1
ATOM 1540 N N . GLY A 1 193 ? -7.109 -13.122 18.600 1.00 83.06 193 GLY A N 1
ATOM 1541 C CA . GLY A 1 193 ? -6.727 -12.114 17.607 1.00 83.06 193 GLY A CA 1
ATOM 1542 C C . GLY A 1 193 ? -5.661 -12.572 16.603 1.00 83.06 193 GLY A C 1
ATOM 1543 O O . GLY A 1 193 ? -5.730 -12.185 15.439 1.00 83.06 193 GLY A O 1
ATOM 1544 N N . VAL A 1 194 ? -4.724 -13.442 16.996 1.00 83.12 194 VAL A N 1
ATOM 1545 C CA . VAL A 1 194 ? -3.702 -13.990 16.083 1.00 83.12 194 VAL A CA 1
ATOM 1546 C C . VAL A 1 194 ? -4.352 -14.886 15.033 1.00 83.12 194 VAL A C 1
ATOM 1548 O O . VAL A 1 194 ? -4.030 -14.790 13.850 1.00 83.12 194 VAL A O 1
ATOM 1551 N N . VAL A 1 195 ? -5.330 -15.699 15.441 1.00 85.38 195 VAL A N 1
ATOM 1552 C CA . VAL A 1 195 ? -6.090 -16.560 14.524 1.00 85.38 195 VAL A CA 1
ATOM 1553 C C . VAL A 1 195 ? -6.856 -15.715 13.503 1.00 85.38 195 VAL A C 1
ATOM 1555 O O . VAL A 1 195 ? -6.775 -15.979 12.302 1.00 85.38 195 VAL A O 1
ATOM 1558 N N . TRP A 1 196 ? -7.537 -14.655 13.954 1.00 87.75 196 TRP A N 1
ATOM 1559 C CA . TRP A 1 196 ? -8.231 -13.722 13.059 1.00 87.75 196 TRP A CA 1
ATOM 1560 C C . TRP A 1 196 ? -7.279 -12.954 12.133 1.00 87.75 196 TRP A C 1
ATOM 1562 O O . TRP A 1 196 ? -7.624 -12.723 10.975 1.00 87.75 196 TRP A O 1
ATOM 1572 N N . SER A 1 197 ? -6.078 -12.605 12.601 1.00 87.50 197 SER A N 1
ATOM 1573 C CA . SER A 1 197 ? -5.049 -11.937 11.793 1.00 87.50 197 SER A CA 1
ATOM 1574 C C . SER A 1 197 ? -4.552 -12.827 10.650 1.00 87.50 197 SER A C 1
ATOM 1576 O O . SER A 1 197 ? -4.535 -12.401 9.495 1.00 87.50 197 SER A O 1
ATOM 1578 N N . ILE A 1 198 ? -4.242 -14.098 10.936 1.00 88.19 198 ILE A N 1
ATOM 1579 C CA . ILE A 1 198 ? -3.813 -15.064 9.911 1.00 88.19 198 ILE A CA 1
ATOM 1580 C C . ILE A 1 198 ? -4.944 -15.321 8.907 1.00 88.19 198 ILE A C 1
ATOM 1582 O O . ILE A 1 198 ? -4.707 -15.319 7.698 1.00 88.19 198 ILE A O 1
ATOM 1586 N N . ALA A 1 199 ? -6.182 -15.485 9.385 1.00 91.88 199 ALA A N 1
ATOM 1587 C CA . ALA A 1 199 ? -7.342 -15.643 8.510 1.00 91.88 199 ALA A CA 1
ATOM 1588 C C . ALA A 1 199 ? -7.533 -14.423 7.587 1.00 91.88 199 ALA A C 1
ATOM 1590 O O . ALA A 1 199 ? -7.734 -14.584 6.382 1.00 91.88 199 ALA A O 1
ATOM 1591 N N . GLY A 1 200 ? -7.404 -13.207 8.128 1.00 92.88 200 GLY A N 1
ATOM 1592 C CA . GLY A 1 200 ? -7.460 -11.963 7.359 1.00 92.88 200 GLY A CA 1
ATOM 1593 C C . GLY A 1 200 ? -6.340 -11.850 6.322 1.00 92.88 200 GLY A C 1
ATOM 1594 O O . GLY A 1 200 ? -6.606 -11.481 5.179 1.00 92.88 200 GLY A O 1
ATOM 1595 N N . ALA A 1 201 ? -5.112 -12.234 6.680 1.00 88.88 201 ALA A N 1
ATOM 1596 C CA . ALA A 1 201 ? -3.968 -12.227 5.770 1.00 88.88 201 ALA A CA 1
ATOM 1597 C C . ALA A 1 201 ? -4.169 -13.178 4.578 1.00 88.88 201 ALA A C 1
ATOM 1599 O O . ALA A 1 201 ? -3.911 -12.794 3.436 1.00 88.88 201 ALA A O 1
ATOM 1600 N N . ILE A 1 202 ? -4.687 -14.389 4.819 1.00 92.25 202 ILE A N 1
ATOM 1601 C CA . ILE A 1 202 ? -5.001 -15.356 3.755 1.00 92.25 202 ILE A CA 1
ATOM 1602 C C . ILE A 1 202 ? -6.092 -14.802 2.832 1.00 92.25 202 ILE A C 1
ATOM 1604 O O . ILE A 1 202 ? -5.928 -14.814 1.613 1.00 92.25 202 ILE A O 1
ATOM 1608 N N . LEU A 1 203 ? -7.182 -14.272 3.395 1.00 93.56 203 LEU A N 1
ATOM 1609 C CA . LEU A 1 203 ? -8.274 -13.691 2.608 1.00 93.56 203 LEU A CA 1
ATOM 1610 C C . LEU A 1 203 ? -7.804 -12.500 1.764 1.00 93.56 203 LEU A C 1
ATOM 1612 O O . LEU A 1 203 ? -8.160 -12.407 0.588 1.00 93.56 203 LEU A O 1
ATOM 1616 N N . TYR A 1 204 ? -6.972 -11.623 2.330 1.00 88.38 204 TYR A N 1
ATOM 1617 C CA . TYR A 1 204 ? -6.396 -10.488 1.613 1.00 88.38 204 TYR A CA 1
ATOM 1618 C C . TYR A 1 204 ? -5.452 -10.934 0.487 1.00 88.38 204 TYR A C 1
ATOM 1620 O O . TYR A 1 204 ? -5.532 -10.408 -0.624 1.00 88.38 204 TYR A O 1
ATOM 1628 N N . ALA A 1 205 ? -4.613 -11.947 0.728 1.00 85.50 205 ALA A N 1
ATOM 1629 C CA . ALA A 1 205 ? -3.749 -12.520 -0.301 1.00 85.50 205 ALA A CA 1
ATOM 1630 C C . ALA A 1 205 ? -4.567 -13.133 -1.450 1.00 85.50 205 ALA A C 1
ATOM 1632 O O . ALA A 1 205 ? -4.301 -12.844 -2.618 1.00 85.50 205 ALA A O 1
ATOM 1633 N N . CYS A 1 206 ? -5.607 -13.915 -1.139 1.00 90.00 206 CYS A N 1
ATOM 1634 C CA . CYS A 1 206 ? -6.526 -14.448 -2.145 1.00 90.00 206 CYS A CA 1
ATOM 1635 C C . CYS A 1 206 ? -7.192 -13.323 -2.948 1.00 90.00 206 CYS A C 1
ATOM 1637 O O . CYS A 1 206 ? -7.221 -13.383 -4.177 1.00 90.00 206 CYS A O 1
ATOM 1639 N N . TYR A 1 207 ? -7.682 -12.282 -2.271 1.00 87.25 207 TYR A N 1
ATOM 1640 C CA . TYR A 1 207 ? -8.262 -11.103 -2.910 1.00 87.25 207 TYR A CA 1
ATOM 1641 C C . TYR A 1 207 ? -7.283 -10.438 -3.887 1.00 87.25 207 TYR A C 1
ATOM 1643 O O . TYR A 1 207 ? -7.653 -10.205 -5.036 1.00 87.25 207 TYR A O 1
ATOM 1651 N N . MET A 1 208 ? -6.031 -10.215 -3.483 1.00 78.81 208 MET A N 1
ATOM 1652 C CA . MET A 1 208 ? -5.011 -9.612 -4.347 1.00 78.81 208 MET A CA 1
ATOM 1653 C C . MET A 1 208 ? -4.668 -10.479 -5.562 1.00 78.81 208 MET A C 1
ATOM 1655 O O . MET A 1 208 ? -4.507 -9.956 -6.666 1.00 78.81 208 MET A O 1
ATOM 1659 N N . VAL A 1 209 ? -4.621 -11.804 -5.402 1.00 82.75 209 VAL A N 1
ATOM 1660 C CA . VAL A 1 209 ? -4.413 -12.733 -6.525 1.00 82.75 209 VAL A CA 1
ATOM 1661 C C . VAL A 1 209 ? -5.587 -12.681 -7.505 1.00 82.75 209 VAL A C 1
ATOM 1663 O O . VAL A 1 209 ? -5.370 -12.574 -8.712 1.00 82.75 209 VAL A O 1
ATOM 1666 N N . PHE A 1 210 ? -6.830 -12.701 -7.015 1.00 85.06 210 PHE A N 1
ATOM 1667 C CA . PHE A 1 210 ? -8.009 -12.560 -7.874 1.00 85.06 210 PHE A CA 1
ATOM 1668 C C . PHE A 1 210 ? -8.056 -11.202 -8.577 1.00 85.06 210 PHE A C 1
ATOM 1670 O O . PHE A 1 210 ? -8.414 -11.137 -9.755 1.00 85.06 210 PHE A O 1
ATOM 1677 N N . LEU A 1 211 ? -7.675 -10.134 -7.874 1.00 80.31 211 LEU A N 1
ATOM 1678 C CA . LEU A 1 211 ? -7.614 -8.784 -8.418 1.00 80.31 211 LEU A CA 1
ATOM 1679 C C . LEU A 1 211 ? -6.608 -8.711 -9.570 1.00 80.31 211 LEU A C 1
ATOM 1681 O O . LEU A 1 211 ? -6.975 -8.292 -10.665 1.00 80.31 211 LEU A O 1
ATOM 1685 N N . LYS A 1 212 ? -5.386 -9.214 -9.359 1.00 73.31 212 LYS A N 1
ATOM 1686 C CA . LYS A 1 212 ? -4.330 -9.244 -10.381 1.00 73.31 212 LYS A CA 1
ATOM 1687 C C . LYS A 1 212 ? -4.652 -10.188 -11.541 1.00 73.31 212 LYS A C 1
ATOM 1689 O O . LYS A 1 212 ? -4.276 -9.917 -12.677 1.00 73.31 212 LYS A O 1
ATOM 1694 N N . HIS A 1 213 ? -5.389 -11.272 -11.290 1.00 79.00 213 HIS A N 1
ATOM 1695 C CA . HIS A 1 213 ? -5.872 -12.147 -12.357 1.00 79.00 213 HIS A CA 1
ATOM 1696 C C . HIS A 1 213 ? -6.923 -11.458 -13.239 1.00 79.00 213 HIS A C 1
ATOM 1698 O O . HIS A 1 213 ? -6.868 -11.571 -14.463 1.00 79.00 213 HIS A O 1
ATOM 1704 N N . LYS A 1 214 ? -7.877 -10.731 -12.639 1.00 78.00 214 LYS A N 1
ATOM 1705 C CA . LYS A 1 214 ? -8.912 -10.007 -13.394 1.00 78.00 214 LYS A CA 1
ATOM 1706 C C . LYS A 1 214 ? -8.383 -8.748 -14.076 1.00 78.00 214 LYS A C 1
ATOM 1708 O O . LYS A 1 214 ? -8.858 -8.412 -15.158 1.00 78.00 214 LYS A O 1
ATOM 1713 N N . VAL A 1 215 ? -7.424 -8.063 -13.458 1.00 74.50 215 VAL A N 1
ATOM 1714 C CA . VAL A 1 215 ? -6.826 -6.829 -13.972 1.00 74.50 215 VAL A CA 1
ATOM 1715 C C . VAL A 1 215 ? -5.310 -7.008 -14.069 1.00 74.50 215 VAL A C 1
ATOM 1717 O O . VAL A 1 215 ? -4.584 -6.693 -13.129 1.00 74.50 215 VAL A O 1
ATOM 1720 N N . PRO A 1 216 ? -4.824 -7.533 -15.210 1.00 62.25 216 PRO A N 1
ATOM 1721 C CA . PRO A 1 216 ? -3.402 -7.800 -15.413 1.00 62.25 216 PRO A CA 1
ATOM 1722 C C . PRO A 1 216 ? -2.580 -6.543 -15.734 1.00 62.25 216 PRO A C 1
ATOM 1724 O O . PRO A 1 216 ? -1.357 -6.593 -15.657 1.00 62.25 216 PRO A O 1
ATOM 1727 N N . THR A 1 217 ? -3.227 -5.436 -16.108 1.00 63.44 217 THR A N 1
ATOM 1728 C CA . THR A 1 217 ? -2.570 -4.174 -16.478 1.00 63.44 217 THR A CA 1
ATOM 1729 C C . THR A 1 217 ? -3.191 -3.040 -15.672 1.00 63.44 217 THR A C 1
ATOM 1731 O O . THR A 1 217 ?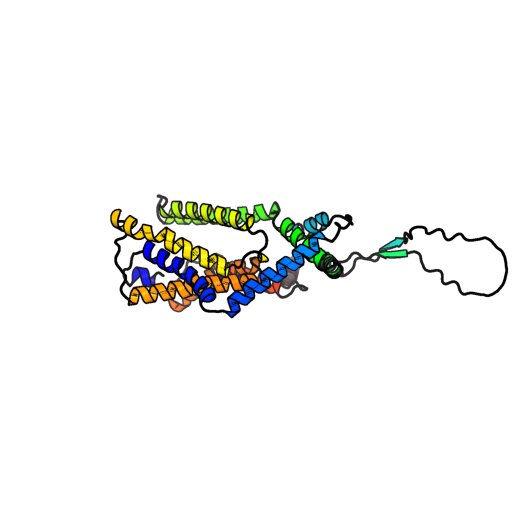 -4.414 -2.894 -15.685 1.00 63.44 217 THR A O 1
ATOM 1734 N N . GLU A 1 218 ? -2.359 -2.248 -14.992 1.00 62.16 218 GLU A N 1
ATOM 1735 C CA . GLU A 1 218 ? -2.784 -1.124 -14.137 1.00 62.16 218 GLU A CA 1
ATOM 1736 C C . GLU A 1 218 ? -3.616 -0.089 -14.919 1.00 62.16 218 GLU A C 1
ATOM 1738 O O . GLU A 1 218 ? -4.560 0.492 -14.386 1.00 62.16 218 GLU A O 1
ATOM 1743 N N . ASP A 1 219 ? -3.381 0.034 -16.229 1.00 63.06 219 ASP A N 1
ATOM 1744 C CA . ASP A 1 219 ? -4.130 0.928 -17.119 1.00 63.06 219 ASP A CA 1
ATOM 1745 C C . ASP A 1 219 ? -5.603 0.551 -17.318 1.00 63.06 219 ASP A C 1
ATOM 1747 O O . ASP A 1 219 ? -6.398 1.385 -17.756 1.00 63.06 219 ASP A O 1
ATOM 1751 N N . ARG A 1 220 ? -6.005 -0.675 -16.973 1.00 64.44 220 ARG A N 1
ATOM 1752 C CA . ARG A 1 220 ? -7.388 -1.141 -17.159 1.00 64.44 220 ARG A CA 1
ATOM 1753 C C . ARG A 1 220 ? -8.292 -0.879 -15.960 1.00 64.44 220 ARG A C 1
ATOM 1755 O O . ARG A 1 220 ? -9.482 -1.187 -16.030 1.00 64.44 220 ARG A O 1
ATOM 1762 N N . MET A 1 221 ? -7.757 -0.351 -14.859 1.00 70.81 221 MET A N 1
ATOM 1763 C CA . MET A 1 221 ? -8.541 -0.055 -13.662 1.00 70.81 221 MET A CA 1
ATOM 1764 C C . MET A 1 221 ? -8.258 1.350 -13.144 1.00 70.81 221 MET A C 1
ATOM 1766 O O . MET A 1 221 ? -7.138 1.695 -12.782 1.00 70.81 221 MET A O 1
ATOM 1770 N N . ASP A 1 222 ? -9.318 2.147 -13.033 1.00 77.88 222 ASP A N 1
ATOM 1771 C CA . ASP A 1 222 ? -9.290 3.366 -12.236 1.00 77.88 222 ASP A CA 1
ATOM 1772 C C . ASP A 1 222 ? -9.396 2.984 -10.754 1.00 77.88 222 ASP A C 1
ATOM 1774 O O . ASP A 1 222 ? -10.466 2.625 -10.249 1.00 77.88 222 ASP A O 1
ATOM 1778 N N . PHE A 1 223 ? -8.260 3.012 -10.062 1.00 76.00 223 PHE A N 1
ATOM 1779 C CA . PHE A 1 223 ? -8.170 2.656 -8.649 1.00 76.00 223 PHE A CA 1
ATOM 1780 C C . PHE A 1 223 ? -9.045 3.548 -7.762 1.00 76.00 223 PHE A C 1
ATOM 1782 O O . PHE A 1 223 ? -9.568 3.075 -6.752 1.00 76.00 223 PHE A O 1
ATOM 1789 N N . THR A 1 224 ? -9.257 4.816 -8.127 1.00 78.94 224 THR A N 1
ATOM 1790 C CA . THR A 1 224 ? -10.104 5.708 -7.334 1.00 78.94 224 THR A CA 1
ATOM 1791 C C . THR A 1 224 ? -11.570 5.281 -7.412 1.00 78.94 224 THR A C 1
ATOM 1793 O O . THR A 1 224 ? -12.238 5.189 -6.378 1.00 78.94 224 THR A O 1
ATOM 1796 N N . MET A 1 225 ? -12.067 4.928 -8.604 1.00 82.12 225 MET A N 1
ATOM 1797 C CA . MET A 1 225 ? -13.406 4.337 -8.742 1.00 82.12 225 MET A CA 1
ATOM 1798 C C . MET A 1 225 ? -13.508 2.984 -8.046 1.00 82.12 225 MET A C 1
ATOM 1800 O O . MET A 1 225 ? -14.499 2.714 -7.368 1.00 82.12 225 MET A O 1
ATOM 1804 N N . PHE A 1 226 ? -12.484 2.144 -8.194 1.00 85.19 226 PHE A N 1
ATOM 1805 C CA . PHE A 1 226 ? -12.437 0.827 -7.579 1.00 85.19 226 PHE A CA 1
ATOM 1806 C C . PHE A 1 226 ? -12.570 0.908 -6.054 1.00 85.19 226 PHE A C 1
ATOM 1808 O O . PHE A 1 226 ? -13.498 0.319 -5.497 1.00 85.19 226 PHE A O 1
ATOM 1815 N N . PHE A 1 227 ? -11.728 1.700 -5.381 1.00 84.88 227 PHE A N 1
ATOM 1816 C CA . PHE A 1 227 ? -11.833 1.910 -3.934 1.00 84.88 227 PHE A CA 1
ATOM 1817 C C . PHE A 1 227 ? -13.156 2.577 -3.541 1.00 84.88 227 PHE A C 1
ATOM 1819 O O . PHE A 1 227 ? -13.743 2.215 -2.520 1.00 84.88 227 PHE A O 1
ATOM 1826 N N . GLY A 1 228 ? -13.679 3.477 -4.380 1.00 89.12 228 GLY A N 1
ATOM 1827 C CA . GLY A 1 228 ? -15.008 4.063 -4.213 1.00 89.12 228 GLY A CA 1
ATOM 1828 C C . GLY A 1 228 ? -16.121 3.017 -4.136 1.00 89.12 228 GLY A C 1
ATOM 1829 O O . GLY A 1 228 ? -16.921 3.017 -3.195 1.00 89.12 228 GLY A O 1
ATOM 1830 N N . PHE A 1 229 ? -16.147 2.083 -5.089 1.00 90.25 229 PHE A N 1
ATOM 1831 C CA . PHE A 1 229 ? -17.106 0.980 -5.100 1.00 90.25 229 PHE A CA 1
ATOM 1832 C C . PHE A 1 229 ? -16.868 -0.019 -3.968 1.00 90.25 229 PHE A C 1
ATOM 1834 O O . PHE A 1 229 ? -17.842 -0.478 -3.373 1.00 90.25 229 PHE A O 1
ATOM 1841 N N . VAL A 1 230 ? -15.612 -0.315 -3.618 1.00 89.62 230 VAL A N 1
ATOM 1842 C CA . VAL A 1 230 ? -15.285 -1.143 -2.445 1.00 89.62 230 VAL A CA 1
ATOM 1843 C C . VAL A 1 230 ? -15.895 -0.531 -1.183 1.00 89.62 230 VAL A C 1
ATOM 1845 O O . VAL A 1 230 ? -16.595 -1.231 -0.455 1.00 89.62 230 VAL A O 1
ATOM 1848 N N . GLY A 1 231 ? -15.727 0.777 -0.961 1.00 91.44 231 GLY A N 1
ATOM 1849 C CA . GLY A 1 231 ? -16.345 1.481 0.164 1.00 91.44 231 GLY A CA 1
ATOM 1850 C C . GLY A 1 231 ? -17.872 1.440 0.136 1.00 91.44 231 GLY A C 1
ATOM 1851 O O . GLY A 1 231 ? -18.506 1.185 1.161 1.00 91.44 231 GLY A O 1
ATOM 1852 N N . PHE A 1 232 ? -18.478 1.639 -1.036 1.00 92.06 232 PHE A N 1
ATOM 1853 C CA . PHE A 1 232 ? -19.933 1.588 -1.202 1.00 92.06 232 PHE A CA 1
ATOM 1854 C C . PHE A 1 232 ? -20.512 0.202 -0.883 1.00 92.06 232 PHE A C 1
ATOM 1856 O O . PHE A 1 232 ? -21.427 0.089 -0.065 1.00 92.06 232 PHE A O 1
ATOM 1863 N N . PHE A 1 233 ? -19.952 -0.862 -1.465 1.00 93.25 233 PHE A N 1
ATOM 1864 C CA . PHE A 1 233 ? -20.397 -2.226 -1.184 1.00 93.25 233 PHE A CA 1
ATOM 1865 C C . PHE A 1 233 ? -20.153 -2.611 0.270 1.00 93.25 233 PHE A C 1
ATOM 1867 O O . PHE A 1 233 ? -21.032 -3.204 0.891 1.00 93.25 233 PHE A O 1
ATOM 1874 N N . ASN A 1 234 ? -19.011 -2.223 0.841 1.00 91.12 234 ASN A N 1
ATOM 1875 C CA . ASN A 1 234 ? -18.724 -2.507 2.240 1.00 91.12 234 ASN A CA 1
ATOM 1876 C C . ASN A 1 234 ? -19.707 -1.797 3.183 1.00 91.12 234 ASN A C 1
ATOM 1878 O O . ASN A 1 234 ? -20.127 -2.380 4.176 1.00 91.12 234 ASN A O 1
ATOM 1882 N N . THR A 1 235 ? -20.150 -0.584 2.835 1.00 91.31 235 THR A N 1
ATOM 1883 C CA . THR A 1 235 ? -21.199 0.134 3.581 1.00 91.31 235 THR A CA 1
ATOM 1884 C C . THR A 1 235 ? -22.504 -0.664 3.607 1.00 91.31 235 THR A C 1
ATOM 1886 O O . THR A 1 235 ? -23.094 -0.839 4.666 1.00 91.31 235 THR A O 1
ATOM 1889 N N . ILE A 1 236 ? -22.940 -1.203 2.465 1.00 92.81 236 ILE A N 1
ATOM 1890 C CA . ILE A 1 236 ? -24.193 -1.972 2.370 1.00 92.81 236 ILE A CA 1
ATOM 1891 C C . ILE A 1 236 ? -24.071 -3.330 3.075 1.00 92.81 236 ILE A C 1
ATOM 1893 O O . ILE A 1 236 ? -24.979 -3.732 3.800 1.00 92.81 236 ILE A O 1
ATOM 1897 N N . ILE A 1 237 ? -22.954 -4.032 2.875 1.00 93.19 237 ILE A N 1
ATOM 1898 C CA . ILE A 1 237 ? -22.739 -5.393 3.388 1.00 93.19 237 ILE A CA 1
ATOM 1899 C C . ILE A 1 237 ? -22.519 -5.397 4.905 1.00 93.19 237 ILE A C 1
ATOM 1901 O O . ILE A 1 237 ? -23.001 -6.304 5.580 1.00 93.19 237 ILE A O 1
ATOM 1905 N N . LEU A 1 238 ? -21.818 -4.399 5.456 1.00 90.06 238 LEU A N 1
ATOM 1906 C CA . LEU A 1 238 ? -21.566 -4.312 6.898 1.00 90.06 238 LEU A CA 1
ATOM 1907 C C . LEU A 1 238 ? -22.728 -3.693 7.679 1.00 90.06 238 LEU A C 1
ATOM 1909 O O . LEU A 1 238 ? -22.815 -3.905 8.885 1.00 90.06 238 LEU A O 1
ATOM 1913 N N . TRP A 1 239 ? -23.642 -2.967 7.032 1.00 89.75 239 TRP A N 1
ATOM 1914 C CA . TRP A 1 239 ? -24.814 -2.389 7.696 1.00 89.75 239 TRP A CA 1
ATOM 1915 C C . TRP A 1 239 ? -25.635 -3.388 8.545 1.00 89.75 239 TRP A C 1
ATOM 1917 O O . TRP A 1 239 ? -25.884 -3.079 9.713 1.00 89.75 239 TRP A O 1
ATOM 1927 N N . PRO A 1 240 ? -26.002 -4.599 8.062 1.00 89.75 240 PRO A N 1
ATOM 1928 C CA . PRO A 1 240 ? -26.705 -5.593 8.882 1.00 89.75 240 PRO A CA 1
ATOM 1929 C C . PRO A 1 240 ? -25.874 -6.131 10.057 1.00 89.75 240 PRO A C 1
ATOM 1931 O O . PRO A 1 240 ? -26.429 -6.771 10.947 1.00 89.75 240 PRO A O 1
ATOM 1934 N N . GLY A 1 241 ? -24.566 -5.862 10.103 1.00 87.44 241 GLY A N 1
ATOM 1935 C CA . GLY A 1 241 ? -23.728 -6.194 11.250 1.00 87.44 241 GLY A CA 1
ATOM 1936 C C . GLY A 1 241 ? -24.152 -5.451 12.518 1.00 87.44 241 GLY A C 1
ATOM 1937 O O . GLY A 1 241 ? -24.155 -6.053 13.582 1.00 87.44 241 GLY A O 1
ATOM 1938 N N . PHE A 1 242 ? -24.607 -4.197 12.428 1.00 87.25 242 PHE A N 1
ATOM 1939 C CA . PHE A 1 242 ? -25.041 -3.433 13.607 1.00 87.25 242 PHE A CA 1
ATOM 1940 C C . PHE A 1 242 ? -26.158 -4.107 14.420 1.00 87.25 242 PHE A C 1
ATOM 1942 O O . PHE A 1 242 ? -25.942 -4.343 15.609 1.00 87.25 242 PHE A O 1
ATOM 1949 N N . PRO A 1 243 ? -27.323 -4.454 13.833 1.00 86.62 243 PRO A N 1
ATOM 1950 C CA . PRO A 1 243 ? -28.371 -5.141 14.585 1.00 86.62 243 PRO A CA 1
ATOM 1951 C C . PRO A 1 243 ? -27.936 -6.541 15.028 1.00 86.62 243 PRO A C 1
ATOM 1953 O O . PRO A 1 243 ? -28.341 -7.001 16.090 1.00 86.62 243 PRO A O 1
ATOM 1956 N N . LEU A 1 244 ? -27.089 -7.217 14.248 1.00 87.19 244 LEU A N 1
ATOM 1957 C CA . LEU A 1 244 ? -26.598 -8.551 14.578 1.00 87.19 244 LEU A CA 1
ATOM 1958 C C . LEU A 1 244 ? -25.700 -8.516 15.828 1.00 87.19 244 LEU A C 1
ATOM 1960 O O . LEU A 1 244 ? -25.926 -9.277 16.764 1.00 87.19 244 LEU A O 1
ATOM 1964 N N . LEU A 1 245 ? -24.740 -7.589 15.890 1.00 86.50 245 LEU A N 1
ATOM 1965 C CA . LEU A 1 245 ? -23.853 -7.400 17.044 1.00 86.50 245 LEU A CA 1
ATOM 1966 C C . LEU A 1 245 ? -24.588 -6.936 18.309 1.00 86.50 245 LEU A C 1
ATOM 1968 O O . LEU A 1 245 ? -24.180 -7.323 19.407 1.00 86.50 245 LEU A O 1
ATOM 1972 N N . ASP A 1 246 ? -25.658 -6.154 18.161 1.00 86.50 246 ASP A N 1
ATOM 1973 C CA . ASP A 1 246 ? -26.503 -5.721 19.278 1.00 86.50 246 ASP A CA 1
ATOM 1974 C C . ASP A 1 246 ? -27.283 -6.908 19.873 1.00 86.50 246 ASP A C 1
ATOM 1976 O O . ASP A 1 246 ? -27.276 -7.108 21.086 1.00 86.50 246 ASP A O 1
ATOM 1980 N N . VAL A 1 247 ? -27.841 -7.779 19.018 1.00 88.38 247 VAL A N 1
ATOM 1981 C CA . VAL A 1 247 ? -28.537 -9.012 19.437 1.00 88.38 247 VAL A CA 1
ATOM 1982 C C . VAL A 1 247 ? -27.592 -10.006 20.119 1.00 88.38 247 VAL A C 1
ATOM 1984 O O . VAL A 1 247 ? -27.970 -10.628 21.111 1.00 88.38 247 VAL A O 1
ATOM 1987 N N . PHE A 1 248 ? -26.358 -10.152 19.628 1.00 86.75 248 PHE A N 1
ATOM 1988 C CA . PHE A 1 248 ? -25.342 -10.997 20.272 1.00 86.75 248 PHE A CA 1
ATOM 1989 C C . PHE A 1 248 ? -24.721 -10.359 21.526 1.00 86.75 248 PHE A C 1
ATOM 1991 O O . PHE A 1 248 ? -23.952 -11.018 22.228 1.00 86.75 248 PHE A O 1
ATOM 1998 N N . GLY A 1 249 ? -25.030 -9.090 21.818 1.00 79.94 249 GLY A N 1
ATOM 1999 C CA . GLY A 1 249 ? -24.470 -8.351 22.950 1.00 79.94 249 GLY A CA 1
ATOM 2000 C C . GLY A 1 249 ? -22.963 -8.099 22.845 1.00 79.94 249 GLY A C 1
ATOM 2001 O O . GLY A 1 249 ? -22.331 -7.752 23.840 1.00 79.94 249 GLY A O 1
ATOM 2002 N N . TRP A 1 250 ? -22.370 -8.285 21.662 1.00 79.62 250 TRP A N 1
ATOM 2003 C CA . TRP A 1 250 ? -20.939 -8.065 21.427 1.00 79.62 250 TRP A CA 1
ATOM 2004 C C . TRP A 1 250 ? -20.615 -6.577 21.316 1.00 79.62 250 TRP A C 1
ATOM 2006 O O . TRP A 1 250 ? -19.583 -6.126 21.808 1.00 79.62 250 TRP A O 1
ATOM 2016 N N . GLU A 1 251 ? -21.510 -5.800 20.707 1.00 81.44 251 GLU A N 1
ATOM 2017 C CA . GLU A 1 251 ? -21.376 -4.352 20.622 1.00 81.44 251 GLU A CA 1
ATOM 2018 C C . GLU A 1 251 ? -22.762 -3.704 20.670 1.00 81.44 251 GLU A C 1
ATOM 2020 O O . GLU A 1 251 ? -23.522 -3.801 19.716 1.00 81.44 251 GLU A O 1
ATOM 2025 N N . THR A 1 252 ? -23.091 -3.017 21.772 1.00 78.69 252 THR A N 1
ATOM 2026 C CA . THR A 1 252 ? -24.363 -2.277 21.858 1.00 78.69 252 THR A CA 1
ATOM 2027 C C . THR A 1 252 ? -24.430 -1.155 20.822 1.00 78.69 252 THR A C 1
ATOM 2029 O O . THR A 1 252 ? -23.472 -0.378 20.685 1.00 78.69 252 THR A O 1
ATOM 2032 N N . PHE A 1 253 ? -25.556 -1.045 20.117 1.00 75.88 253 PHE A N 1
ATOM 2033 C CA . PHE A 1 253 ? -25.772 0.006 19.126 1.00 75.88 253 PHE A CA 1
ATOM 2034 C C . PHE A 1 253 ? -26.111 1.328 19.822 1.00 75.88 253 PHE A C 1
ATOM 2036 O O . PHE A 1 253 ? -27.258 1.614 20.163 1.00 75.88 253 PHE A O 1
ATOM 2043 N N . GLN A 1 254 ? -25.091 2.156 20.041 1.00 73.56 254 GLN A N 1
ATOM 2044 C CA . GLN A 1 254 ? -25.259 3.506 20.568 1.00 73.56 254 GLN A CA 1
ATOM 2045 C C . GLN A 1 254 ? -24.574 4.506 19.642 1.00 73.56 254 GLN A C 1
ATOM 2047 O O . GLN A 1 254 ? -23.381 4.389 19.358 1.00 73.56 254 GLN A O 1
ATOM 2052 N N . LEU A 1 255 ? -25.330 5.503 19.180 1.00 75.12 255 LEU A N 1
ATOM 2053 C CA . LEU A 1 255 ? -24.780 6.576 18.359 1.00 75.12 255 LEU A CA 1
ATOM 2054 C C . LEU A 1 255 ? -23.756 7.381 19.179 1.00 75.12 255 LEU A C 1
ATOM 2056 O O . LEU A 1 255 ? -24.063 7.790 20.305 1.00 75.12 255 LEU A O 1
ATOM 2060 N N . PRO A 1 256 ? -22.541 7.609 18.648 1.00 76.06 256 PRO A N 1
ATOM 2061 C CA . PRO A 1 256 ? -21.522 8.376 19.349 1.00 76.06 256 PRO A CA 1
ATOM 2062 C C . PRO A 1 256 ? -21.942 9.839 19.506 1.00 76.06 256 PRO A C 1
ATOM 2064 O O . PRO A 1 256 ? -22.642 10.404 18.666 1.00 76.06 256 PRO A O 1
ATOM 2067 N N . ASN A 1 257 ? -21.428 10.483 20.554 1.00 83.31 257 ASN A N 1
ATOM 2068 C CA . ASN A 1 257 ? -21.505 11.934 20.698 1.00 83.31 257 ASN A CA 1
ATOM 2069 C C . ASN A 1 257 ? -20.841 12.633 19.489 1.00 83.31 257 ASN A C 1
ATOM 2071 O O . ASN A 1 257 ? -19.884 12.108 18.913 1.00 83.31 257 ASN A O 1
ATOM 2075 N N . LEU A 1 258 ? -21.301 13.839 19.143 1.00 84.62 258 LEU A N 1
ATOM 2076 C CA . LEU A 1 258 ? -20.829 14.616 17.991 1.00 84.62 258 LEU A CA 1
ATOM 2077 C C . LEU A 1 258 ? -19.303 14.814 18.007 1.00 84.62 258 LEU A C 1
ATOM 2079 O O . LEU A 1 258 ? -18.662 14.741 16.964 1.00 84.62 258 LEU A O 1
ATOM 2083 N N . GLN A 1 259 ? -18.706 14.997 19.189 1.00 83.06 259 GLN A N 1
ATOM 2084 C CA . GLN A 1 259 ? -17.252 15.124 19.348 1.00 83.06 259 GLN A CA 1
ATOM 2085 C C . GLN A 1 259 ? -16.507 13.830 18.988 1.00 83.06 259 GLN A C 1
ATOM 2087 O O . GLN A 1 259 ? -15.529 13.864 18.243 1.00 83.06 259 GLN A O 1
ATOM 2092 N N . HIS A 1 260 ? -16.985 12.677 19.464 1.00 79.38 260 HIS A N 1
ATOM 2093 C CA . HIS A 1 260 ? -16.396 11.376 19.133 1.00 79.38 260 HIS A CA 1
ATOM 2094 C C . HIS A 1 260 ? -16.553 11.061 17.646 1.00 79.38 260 HIS A C 1
ATOM 2096 O O . HIS A 1 260 ? -15.604 10.606 17.007 1.00 79.38 260 HIS A O 1
ATOM 2102 N N . LEU A 1 261 ? -17.722 11.371 17.079 1.00 85.06 261 LEU A N 1
ATOM 2103 C CA . LEU A 1 261 ? -17.971 11.236 15.651 1.00 85.06 261 LEU A CA 1
ATOM 2104 C C . LEU A 1 261 ? -17.017 12.114 14.834 1.00 85.06 261 LEU A C 1
ATOM 2106 O O . LEU A 1 261 ? -16.447 11.632 13.858 1.00 85.06 261 LEU A O 1
ATOM 2110 N N . PHE A 1 262 ? -16.798 13.367 15.245 1.00 86.94 262 PHE A N 1
ATOM 2111 C CA . PHE A 1 262 ? -15.883 14.289 14.575 1.00 86.94 262 PHE A CA 1
ATOM 2112 C C . PHE A 1 262 ? -14.440 13.776 14.594 1.00 86.94 262 PHE A C 1
ATOM 2114 O O . PHE A 1 262 ? -13.836 13.639 13.531 1.00 86.94 262 PHE A O 1
ATOM 2121 N N . TYR A 1 263 ? -13.901 13.410 15.763 1.00 84.56 263 TYR A N 1
ATOM 2122 C CA . TYR A 1 263 ? -12.534 12.885 15.856 1.00 84.56 263 TYR A CA 1
ATOM 2123 C C . TYR A 1 263 ? -12.348 11.600 15.052 1.00 84.56 263 TYR A C 1
ATOM 2125 O O . TYR A 1 263 ? -11.345 11.443 14.354 1.00 84.56 263 TYR A O 1
ATOM 2133 N N . MET A 1 264 ? -13.322 10.689 15.106 1.00 83.56 264 MET A N 1
ATOM 2134 C CA . MET A 1 264 ? -13.246 9.440 14.357 1.00 83.56 264 MET A CA 1
ATOM 2135 C C . MET A 1 264 ? -13.373 9.669 12.849 1.00 83.56 264 MET A C 1
ATOM 2137 O O . MET A 1 264 ? -12.695 8.991 12.077 1.00 83.56 264 MET A O 1
ATOM 2141 N N . SER A 1 265 ? -14.175 10.656 12.444 1.00 86.44 265 SER A N 1
ATOM 2142 C CA . SER A 1 265 ? -14.330 11.056 11.047 1.00 86.44 265 SER A CA 1
ATOM 2143 C C . SER A 1 265 ? -13.071 11.714 10.499 1.00 86.44 265 SER A C 1
ATOM 2145 O O . SER A 1 265 ? -12.602 11.318 9.440 1.00 86.44 265 SER A O 1
ATOM 2147 N N . VAL A 1 266 ? -12.464 12.657 11.223 1.00 88.75 266 VAL A N 1
ATOM 2148 C CA . VAL A 1 266 ? -11.183 13.261 10.820 1.00 88.75 266 VAL A CA 1
ATOM 2149 C C . VAL A 1 266 ? -10.095 12.191 10.735 1.00 88.75 266 VAL A C 1
ATOM 2151 O O . VAL A 1 266 ? -9.348 12.146 9.762 1.00 88.75 266 VAL A O 1
ATOM 2154 N N . ASN A 1 267 ? -10.039 11.280 11.708 1.00 84.88 267 ASN A N 1
ATOM 2155 C CA . ASN A 1 267 ? -9.076 10.184 11.703 1.00 84.88 267 ASN A CA 1
ATOM 2156 C C . ASN A 1 267 ? -9.301 9.200 10.541 1.00 84.88 267 ASN A C 1
ATOM 2158 O O . ASN A 1 267 ? -8.329 8.718 9.971 1.00 84.88 267 ASN A O 1
ATOM 2162 N N . GLY A 1 268 ? -10.548 8.890 10.178 1.00 86.56 268 GLY A N 1
ATOM 2163 C CA . GLY A 1 268 ? -10.835 8.083 8.988 1.00 86.56 268 GLY A CA 1
ATOM 2164 C C . GLY A 1 268 ? -10.501 8.828 7.696 1.00 86.56 268 GLY A C 1
ATOM 2165 O O . GLY A 1 268 ? -9.803 8.315 6.828 1.00 86.56 268 GLY A O 1
ATOM 2166 N N . LEU A 1 269 ? -10.908 10.087 7.579 1.00 87.94 269 LEU A N 1
ATOM 2167 C CA . LEU A 1 269 ? -10.685 10.857 6.364 1.00 87.94 269 LEU A CA 1
ATOM 2168 C C . LEU A 1 269 ? -9.192 11.099 6.107 1.00 87.94 269 LEU A C 1
ATOM 2170 O O . LEU A 1 269 ? -8.716 10.849 5.007 1.00 87.94 269 LEU A O 1
ATOM 2174 N N . VAL A 1 270 ? -8.447 11.550 7.117 1.00 87.94 270 VAL A N 1
ATOM 2175 C CA . VAL A 1 270 ? -7.014 11.851 6.988 1.00 87.94 270 VAL A CA 1
ATOM 2176 C C . VAL A 1 270 ? -6.177 10.575 7.060 1.00 87.94 270 VAL A C 1
ATOM 2178 O O . VAL A 1 270 ? -5.292 10.367 6.236 1.00 87.94 270 VAL A O 1
ATOM 2181 N N . GLY A 1 271 ? -6.457 9.716 8.041 1.00 82.50 271 GLY A N 1
ATOM 2182 C CA . GLY A 1 271 ? -5.622 8.557 8.345 1.00 82.50 271 GLY A CA 1
ATOM 2183 C C . GLY A 1 271 ? -5.850 7.360 7.430 1.00 82.50 271 GLY A C 1
ATOM 2184 O O . GLY A 1 271 ? -4.908 6.610 7.210 1.00 82.50 271 GLY A O 1
ATOM 2185 N N . THR A 1 272 ? -7.059 7.167 6.892 1.00 84.69 272 THR A N 1
ATOM 2186 C CA . THR A 1 272 ? -7.329 6.054 5.966 1.00 84.69 272 THR A CA 1
ATOM 2187 C C . THR A 1 272 ? -7.536 6.544 4.540 1.00 84.69 272 THR A C 1
ATOM 2189 O O . THR A 1 272 ? -6.773 6.171 3.661 1.00 84.69 272 THR A O 1
ATOM 2192 N N . VAL A 1 273 ? -8.501 7.430 4.284 1.00 85.69 273 VAL A N 1
ATOM 2193 C CA . VAL A 1 273 ? -8.863 7.793 2.899 1.00 85.69 273 VAL A CA 1
ATOM 2194 C C . VAL A 1 273 ? -7.786 8.643 2.216 1.00 85.69 273 VAL A C 1
ATOM 2196 O O . VAL A 1 273 ? -7.360 8.337 1.106 1.00 85.69 273 VAL A O 1
ATOM 2199 N N . LEU A 1 274 ? -7.313 9.713 2.853 1.00 85.44 274 LEU A N 1
ATOM 2200 C CA . LEU A 1 274 ? -6.287 10.571 2.261 1.00 85.44 274 LEU A CA 1
ATOM 2201 C C . LEU A 1 274 ? -4.934 9.856 2.192 1.00 85.44 274 LEU A C 1
ATOM 2203 O O . LEU A 1 274 ? -4.249 9.965 1.180 1.00 85.44 274 LEU A O 1
ATOM 2207 N N . SER A 1 275 ? -4.570 9.108 3.238 1.00 87.00 275 SER A N 1
ATOM 2208 C CA . SER A 1 275 ? -3.315 8.350 3.276 1.00 87.00 275 SER A CA 1
ATOM 2209 C C . SER A 1 275 ? -3.220 7.328 2.142 1.00 87.00 275 SER A C 1
ATOM 2211 O O . SER A 1 275 ? -2.205 7.281 1.455 1.00 87.00 275 SER A O 1
ATOM 2213 N N . GLU A 1 276 ? -4.275 6.544 1.908 1.00 83.50 276 GLU A N 1
ATOM 2214 C CA . GLU A 1 276 ? -4.314 5.547 0.828 1.00 83.50 276 GLU A CA 1
ATOM 2215 C C . GLU A 1 276 ? -4.301 6.203 -0.559 1.00 83.50 276 GLU A C 1
ATOM 2217 O O . GLU A 1 276 ? -3.624 5.724 -1.467 1.00 83.50 276 GLU A O 1
ATOM 2222 N N . LEU A 1 277 ? -4.978 7.347 -0.724 1.00 81.31 277 LEU A N 1
ATOM 2223 C CA . LEU A 1 277 ? -4.927 8.113 -1.972 1.00 81.31 277 LEU A CA 1
ATOM 2224 C C . LEU A 1 277 ? -3.517 8.625 -2.259 1.00 81.31 277 LEU A C 1
ATOM 2226 O O . LEU A 1 277 ? -3.036 8.492 -3.380 1.00 81.31 277 LEU A O 1
ATOM 2230 N N . LEU A 1 278 ? -2.861 9.217 -1.260 1.00 83.25 278 LEU A N 1
ATOM 2231 C CA . LEU A 1 278 ? -1.496 9.723 -1.399 1.00 83.25 278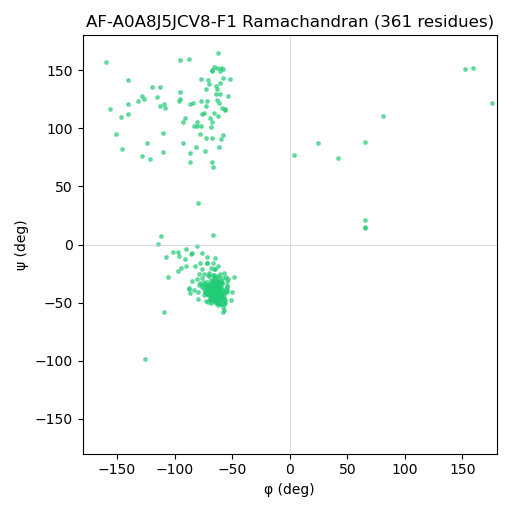 LEU A CA 1
ATOM 2232 C C . LEU A 1 278 ? -0.509 8.586 -1.661 1.00 83.25 278 LEU A C 1
ATOM 2234 O O . LEU A 1 278 ? 0.391 8.745 -2.483 1.00 83.25 278 LEU A O 1
ATOM 2238 N N . TRP A 1 279 ? -0.697 7.440 -1.005 1.00 82.69 279 TRP A N 1
ATOM 2239 C CA . TRP A 1 279 ? 0.105 6.246 -1.245 1.00 82.69 279 TRP A CA 1
ATOM 2240 C C . TRP A 1 279 ? -0.035 5.763 -2.690 1.00 82.69 279 TRP A C 1
ATOM 2242 O O . TRP A 1 279 ? 0.964 5.621 -3.392 1.00 82.69 279 TRP A O 1
ATOM 2252 N N . LEU A 1 280 ? -1.269 5.607 -3.165 1.00 73.81 280 LEU A N 1
ATOM 2253 C CA . LEU A 1 280 ? -1.558 5.201 -4.534 1.00 73.81 280 LEU A CA 1
ATOM 2254 C C . LEU A 1 280 ? -1.013 6.212 -5.553 1.00 73.81 280 LEU A C 1
ATOM 2256 O O . LEU A 1 280 ? -0.419 5.827 -6.557 1.00 73.81 280 LEU A O 1
ATOM 2260 N N . TRP A 1 281 ? -1.175 7.510 -5.293 1.00 76.31 281 TRP A N 1
ATOM 2261 C CA . TRP A 1 281 ? -0.617 8.553 -6.150 1.00 76.31 281 TRP A CA 1
ATOM 2262 C C . TRP A 1 281 ? 0.917 8.489 -6.191 1.00 76.31 281 TRP A C 1
ATOM 2264 O O . TRP A 1 281 ? 1.514 8.669 -7.251 1.00 76.31 281 TRP A O 1
ATOM 2274 N N . GLY A 1 282 ? 1.553 8.141 -5.069 1.00 73.44 282 GLY A N 1
ATOM 2275 C CA . GLY A 1 282 ? 2.978 7.827 -4.998 1.00 73.44 282 GLY A CA 1
ATOM 2276 C C . GLY A 1 282 ? 3.370 6.617 -5.852 1.00 73.44 282 GLY A C 1
ATOM 2277 O O . GLY A 1 282 ? 4.359 6.701 -6.583 1.00 73.44 282 GLY A O 1
ATOM 2278 N N . CYS A 1 283 ? 2.581 5.534 -5.828 1.00 71.75 283 CYS A N 1
ATOM 2279 C CA . CYS A 1 283 ? 2.784 4.368 -6.698 1.00 71.75 283 CYS A CA 1
ATOM 2280 C C . CYS A 1 283 ? 2.764 4.763 -8.180 1.00 71.75 283 CYS A C 1
ATOM 2282 O O . CYS A 1 283 ? 3.633 4.326 -8.928 1.00 71.75 283 CYS A O 1
ATOM 2284 N N . PHE A 1 284 ? 1.826 5.630 -8.578 1.00 65.88 284 PHE A N 1
ATOM 2285 C CA . PHE A 1 284 ? 1.709 6.126 -9.952 1.00 65.88 284 PHE A CA 1
ATOM 2286 C C . PHE A 1 284 ? 2.863 7.029 -10.389 1.00 65.88 284 PHE A C 1
ATOM 2288 O O . PHE A 1 284 ? 3.296 6.962 -11.533 1.00 65.88 284 PHE A O 1
ATOM 2295 N N . LEU A 1 285 ? 3.329 7.914 -9.505 1.00 67.12 285 LEU A N 1
ATOM 2296 C CA . LEU A 1 285 ? 4.389 8.872 -9.834 1.00 67.12 285 LEU A CA 1
ATOM 2297 C C . LEU A 1 285 ? 5.782 8.238 -9.864 1.00 67.12 285 LEU A C 1
ATOM 2299 O O . LEU A 1 285 ? 6.699 8.817 -10.440 1.00 67.12 285 LEU A O 1
ATOM 2303 N N . THR A 1 286 ? 5.957 7.095 -9.203 1.00 72.88 286 THR A N 1
ATOM 2304 C CA . THR A 1 286 ? 7.248 6.413 -9.103 1.00 72.88 286 THR A CA 1
ATOM 2305 C C . THR A 1 286 ? 7.115 4.975 -9.585 1.00 72.88 286 THR A C 1
ATOM 2307 O O . THR A 1 286 ? 7.140 4.707 -10.779 1.00 72.88 286 THR A O 1
ATOM 2310 N N . SER A 1 287 ? 6.974 4.036 -8.663 1.00 68.94 287 SER A N 1
ATOM 2311 C CA . SER A 1 287 ? 6.635 2.649 -8.933 1.00 68.94 287 SER A CA 1
ATOM 2312 C C . SER A 1 287 ? 6.079 2.032 -7.657 1.00 68.94 287 SER A C 1
ATOM 2314 O O . SER A 1 287 ? 6.405 2.461 -6.544 1.00 68.94 287 SER A O 1
ATOM 2316 N N . SER A 1 288 ? 5.302 0.961 -7.796 1.00 68.88 288 SER A N 1
ATOM 2317 C CA . SER A 1 288 ? 4.811 0.180 -6.655 1.00 68.88 288 SER A CA 1
ATOM 2318 C C . SER A 1 288 ? 5.951 -0.326 -5.751 1.00 68.88 288 SER A C 1
ATOM 2320 O O . SER A 1 288 ? 5.774 -0.451 -4.538 1.00 68.88 288 SER A O 1
ATOM 2322 N N . LEU A 1 289 ? 7.153 -0.547 -6.302 1.00 67.06 289 LEU A N 1
ATOM 2323 C CA . LEU A 1 289 ? 8.344 -0.924 -5.536 1.00 67.06 289 LEU A CA 1
ATOM 2324 C C . LEU A 1 289 ? 8.826 0.222 -4.633 1.00 67.06 289 LEU A C 1
ATOM 2326 O O . LEU A 1 289 ? 8.997 0.017 -3.431 1.00 67.06 289 LEU A O 1
ATOM 2330 N N . MET A 1 290 ? 8.991 1.432 -5.175 1.00 72.06 290 MET A N 1
ATOM 2331 C CA . MET A 1 290 ? 9.440 2.598 -4.399 1.00 72.06 290 MET A CA 1
ATOM 2332 C C . MET A 1 290 ? 8.416 3.022 -3.342 1.00 72.06 290 MET A C 1
ATOM 2334 O O . MET A 1 290 ? 8.787 3.341 -2.209 1.00 72.06 290 MET A O 1
ATOM 2338 N N . ALA A 1 291 ? 7.126 2.940 -3.666 1.00 72.94 291 ALA A N 1
ATOM 2339 C CA . ALA A 1 291 ? 6.058 3.190 -2.705 1.00 72.94 291 ALA A CA 1
ATOM 2340 C C . ALA A 1 291 ? 6.061 2.171 -1.549 1.00 72.94 291 ALA A C 1
ATOM 2342 O O . ALA A 1 291 ? 5.880 2.545 -0.389 1.00 72.94 291 ALA A O 1
ATOM 2343 N N . THR A 1 292 ? 6.340 0.893 -1.831 1.00 74.88 292 THR A N 1
ATOM 2344 C CA . THR A 1 292 ? 6.454 -0.143 -0.788 1.00 74.88 292 THR A CA 1
ATOM 2345 C C . THR A 1 292 ? 7.681 0.078 0.100 1.00 74.88 292 THR A C 1
ATOM 2347 O O . THR A 1 292 ? 7.599 -0.066 1.321 1.00 74.88 292 THR A O 1
ATOM 2350 N N . LEU A 1 293 ? 8.811 0.500 -0.475 1.00 79.81 293 LEU A N 1
ATOM 2351 C CA . LEU A 1 293 ? 9.991 0.881 0.307 1.00 79.81 293 LEU A CA 1
ATOM 2352 C C . LEU A 1 293 ? 9.706 2.077 1.223 1.00 79.81 293 LEU A C 1
ATOM 2354 O O . LEU A 1 293 ? 10.160 2.088 2.367 1.00 79.81 293 LEU A O 1
ATOM 2358 N N . SER A 1 294 ? 8.905 3.044 0.770 1.00 82.38 294 SER A N 1
ATOM 2359 C CA . SER A 1 294 ? 8.481 4.180 1.596 1.00 82.38 294 SER A CA 1
ATOM 2360 C C . SER A 1 294 ? 7.645 3.752 2.811 1.00 82.38 294 SER A C 1
ATOM 2362 O O . SER A 1 294 ? 7.859 4.278 3.902 1.00 82.38 294 SER A O 1
ATOM 2364 N N . LEU A 1 295 ? 6.783 2.735 2.681 1.00 83.69 295 LEU A N 1
ATOM 2365 C CA . LEU A 1 295 ? 6.028 2.183 3.819 1.00 83.69 295 LEU A CA 1
ATOM 2366 C C . LEU A 1 295 ? 6.936 1.565 4.895 1.00 83.69 295 LEU A C 1
ATOM 2368 O O . LEU A 1 295 ? 6.629 1.633 6.084 1.00 83.69 295 LEU A O 1
ATOM 2372 N N . SER A 1 296 ? 8.088 1.002 4.516 1.00 83.25 296 SER A N 1
ATOM 2373 C CA . SER A 1 296 ? 9.046 0.473 5.501 1.00 83.25 296 SER A CA 1
ATOM 2374 C C . SER A 1 296 ? 9.673 1.574 6.372 1.00 83.25 296 SER A C 1
ATOM 2376 O O . SER A 1 296 ? 10.016 1.328 7.529 1.00 83.25 296 SER A O 1
ATOM 2378 N N . LEU A 1 297 ? 9.741 2.814 5.863 1.00 85.81 297 LEU A N 1
ATOM 2379 C CA . LEU A 1 297 ? 10.195 3.992 6.609 1.00 85.81 297 LEU A CA 1
ATOM 2380 C C . LEU A 1 297 ? 9.168 4.449 7.659 1.00 85.81 297 LEU A C 1
ATOM 2382 O O . LEU A 1 297 ? 9.512 5.196 8.576 1.00 85.81 297 LEU A O 1
ATOM 2386 N N . THR A 1 298 ? 7.915 3.993 7.580 1.00 87.75 298 THR A N 1
ATOM 2387 C CA . THR A 1 298 ? 6.883 4.386 8.543 1.00 87.75 298 THR A CA 1
ATOM 2388 C C . THR A 1 298 ? 7.258 3.972 9.966 1.00 87.75 298 THR A C 1
ATOM 2390 O O . THR A 1 298 ? 7.140 4.788 10.875 1.00 87.75 298 THR A O 1
ATOM 2393 N N . ILE A 1 299 ? 7.792 2.762 10.172 1.00 85.62 299 ILE A N 1
ATOM 2394 C CA . ILE A 1 299 ? 8.189 2.261 11.502 1.00 85.62 299 ILE A CA 1
ATOM 2395 C C . ILE A 1 299 ? 9.235 3.179 12.172 1.00 85.62 299 ILE A C 1
ATOM 2397 O O . ILE A 1 299 ? 8.941 3.723 13.240 1.00 85.62 299 ILE A O 1
ATOM 2401 N N . PRO A 1 300 ? 10.420 3.441 11.581 1.00 89.62 300 PRO A N 1
ATOM 2402 C CA . PRO A 1 300 ? 11.406 4.325 12.202 1.00 89.62 300 PRO A CA 1
ATOM 2403 C C . PRO A 1 300 ? 10.905 5.770 12.348 1.00 89.62 300 PRO A C 1
ATOM 2405 O O . PRO A 1 300 ? 11.230 6.428 13.336 1.00 89.62 300 PRO A O 1
ATOM 2408 N N . LEU A 1 301 ? 10.079 6.264 11.419 1.00 88.44 301 LEU A N 1
ATOM 2409 C CA . LEU A 1 301 ? 9.520 7.614 11.510 1.00 88.44 301 LEU A CA 1
ATOM 2410 C C . LEU A 1 301 ? 8.515 7.741 12.666 1.00 88.44 301 LEU A C 1
ATOM 2412 O O . LEU A 1 301 ? 8.570 8.712 13.418 1.00 88.44 301 LEU A O 1
ATOM 2416 N N . THR A 1 302 ? 7.652 6.741 12.870 1.00 88.25 302 THR A N 1
ATOM 2417 C CA . THR A 1 302 ? 6.743 6.704 14.030 1.00 88.25 302 THR A CA 1
ATOM 2418 C C . THR A 1 302 ? 7.504 6.638 15.348 1.00 88.25 302 THR A C 1
ATOM 2420 O O . THR A 1 302 ? 7.185 7.383 16.271 1.00 88.25 302 THR A O 1
ATOM 2423 N N . MET A 1 303 ? 8.570 5.836 15.409 1.00 86.94 303 MET A N 1
ATOM 2424 C CA . MET A 1 303 ? 9.442 5.745 16.579 1.00 86.94 303 MET A CA 1
ATOM 2425 C C . MET A 1 303 ? 10.108 7.092 16.895 1.00 86.94 303 MET A C 1
ATOM 2427 O O . MET A 1 303 ? 10.145 7.510 18.051 1.00 86.94 303 MET A O 1
ATOM 2431 N N . PHE A 1 304 ? 10.609 7.796 15.876 1.00 89.38 304 PHE A N 1
ATOM 2432 C CA . PHE A 1 304 ? 11.198 9.125 16.042 1.00 89.38 304 PHE A CA 1
ATOM 2433 C C . PHE A 1 304 ? 10.186 10.130 16.608 1.00 89.38 304 PHE A C 1
ATOM 2435 O O . PHE A 1 304 ? 10.489 10.849 17.563 1.00 89.38 304 PHE A O 1
ATOM 2442 N N . VAL A 1 305 ? 8.970 10.141 16.057 1.00 89.12 305 VAL A N 1
ATOM 2443 C CA . VAL A 1 305 ? 7.875 10.996 16.532 1.00 89.12 305 VAL A CA 1
ATOM 2444 C C . VAL A 1 305 ? 7.500 10.662 17.977 1.00 89.12 305 VAL A C 1
ATOM 2446 O O . VAL A 1 305 ? 7.311 11.577 18.775 1.00 89.12 305 VAL A O 1
ATOM 2449 N N . ASP A 1 306 ? 7.437 9.383 18.346 1.00 87.75 306 ASP A N 1
ATOM 2450 C CA . ASP A 1 306 ? 7.114 8.961 19.711 1.00 87.75 306 ASP A CA 1
ATOM 2451 C C . ASP A 1 306 ? 8.200 9.360 20.727 1.00 87.75 306 ASP A C 1
ATOM 2453 O O . ASP A 1 306 ? 7.874 9.813 21.826 1.00 87.75 306 ASP A O 1
ATOM 2457 N N . ILE A 1 307 ? 9.486 9.276 20.367 1.00 88.31 307 ILE A N 1
ATOM 2458 C CA . ILE A 1 307 ? 10.583 9.771 21.218 1.00 88.31 307 ILE A CA 1
ATOM 2459 C C . ILE A 1 307 ? 10.465 11.287 21.407 1.00 88.31 307 ILE A C 1
ATOM 2461 O O . ILE A 1 307 ? 10.604 11.781 22.525 1.00 88.31 307 ILE A O 1
ATOM 2465 N N . TRP A 1 308 ? 10.202 12.022 20.324 1.00 90.38 308 TRP A N 1
ATOM 2466 C CA . TRP A 1 308 ? 10.201 13.483 20.342 1.00 90.38 308 TRP A CA 1
ATOM 2467 C C . TRP A 1 308 ? 8.963 14.078 21.028 1.00 90.38 308 TRP A C 1
ATOM 2469 O O . TRP A 1 308 ? 9.095 15.000 21.828 1.00 90.38 308 TRP A O 1
ATOM 2479 N N . LEU A 1 309 ? 7.770 13.539 20.752 1.00 88.56 309 LEU A N 1
ATOM 2480 C CA . LEU A 1 309 ? 6.508 14.045 21.303 1.00 88.56 309 LEU A CA 1
ATOM 2481 C C . LEU A 1 309 ? 6.152 13.443 22.664 1.00 88.56 309 LEU A C 1
ATOM 2483 O O . LEU A 1 309 ? 5.598 14.146 23.505 1.00 88.56 309 LEU A O 1
ATOM 2487 N N . LYS A 1 310 ? 6.410 12.146 22.875 1.00 81.94 310 LYS A N 1
ATOM 2488 C CA . LYS A 1 310 ? 5.957 11.421 24.077 1.00 81.94 310 LYS A CA 1
ATOM 2489 C C . LYS A 1 310 ? 7.088 11.097 25.053 1.00 81.94 310 LYS A C 1
ATOM 2491 O O . LYS A 1 310 ? 6.806 10.663 26.166 1.00 81.94 310 LYS A O 1
ATOM 2496 N N . GLY A 1 311 ? 8.352 11.273 24.661 1.00 85.94 311 GLY A N 1
ATOM 2497 C CA . GLY A 1 311 ? 9.505 10.975 25.518 1.00 85.94 311 GLY A CA 1
ATOM 2498 C C . GLY A 1 311 ? 9.670 9.487 25.854 1.00 85.94 311 GLY A C 1
ATOM 2499 O O . GLY A 1 311 ? 10.304 9.155 26.857 1.00 85.94 311 GLY A O 1
ATOM 2500 N N . ILE A 1 312 ? 9.088 8.586 25.053 1.00 84.81 312 ILE A N 1
ATOM 2501 C CA . ILE A 1 312 ? 9.133 7.138 25.297 1.00 84.81 312 ILE A CA 1
ATOM 2502 C C . ILE A 1 312 ? 10.538 6.609 24.989 1.00 84.81 312 ILE A C 1
ATOM 2504 O O . ILE A 1 312 ? 11.123 6.920 23.952 1.00 84.81 312 ILE A O 1
ATOM 2508 N N . LYS A 1 313 ? 11.081 5.786 25.892 1.00 85.56 313 LYS A N 1
ATOM 2509 C CA . LYS A 1 313 ? 12.368 5.104 25.704 1.00 85.56 313 LYS A CA 1
ATOM 2510 C C . LYS A 1 313 ? 12.129 3.692 25.182 1.00 85.56 313 LYS A C 1
ATOM 2512 O O . LYS A 1 313 ? 11.438 2.910 25.828 1.00 85.56 313 LYS A O 1
ATOM 2517 N N . TYR A 1 314 ? 12.726 3.368 24.042 1.00 81.00 314 TYR A N 1
ATOM 2518 C CA . TYR A 1 314 ? 12.645 2.039 23.435 1.00 81.00 314 TYR A CA 1
ATOM 2519 C C . TYR A 1 314 ? 13.843 1.164 23.823 1.00 81.00 314 TYR A C 1
ATOM 2521 O O . TYR A 1 314 ? 14.902 1.666 24.204 1.00 81.00 314 TYR A O 1
ATOM 2529 N N . SER A 1 315 ? 13.682 -0.156 23.707 1.00 86.19 315 SER A N 1
ATOM 2530 C CA . SER A 1 315 ? 14.783 -1.112 23.869 1.00 86.19 315 SER A CA 1
ATOM 2531 C C . SER A 1 315 ? 15.805 -0.981 22.735 1.00 86.19 315 SER A C 1
ATOM 2533 O O . SER A 1 315 ? 15.447 -0.664 21.598 1.00 86.19 315 SER A O 1
ATOM 2535 N N . LEU A 1 316 ? 17.076 -1.284 23.024 1.00 84.88 316 LEU A N 1
ATOM 2536 C CA . LEU A 1 316 ? 18.175 -1.248 22.049 1.00 84.88 316 LEU A CA 1
ATOM 2537 C C . LEU A 1 316 ? 17.897 -2.105 20.804 1.00 84.88 316 LEU A C 1
ATOM 2539 O O . LEU A 1 316 ? 18.309 -1.734 19.708 1.00 84.88 316 LEU A O 1
ATOM 2543 N N . LEU A 1 317 ? 17.148 -3.202 20.946 1.00 81.06 317 LEU A N 1
ATOM 2544 C CA . LEU A 1 317 ? 16.811 -4.099 19.838 1.00 81.06 317 LEU A CA 1
ATOM 2545 C C . LEU A 1 317 ? 15.984 -3.403 18.741 1.00 81.06 317 LEU A C 1
ATOM 2547 O O . LEU A 1 317 ? 16.213 -3.624 17.554 1.00 81.06 317 LEU A O 1
ATOM 2551 N N . ILE A 1 318 ? 15.085 -2.493 19.126 1.00 81.75 318 ILE A N 1
ATOM 2552 C CA . ILE A 1 318 ? 14.247 -1.741 18.181 1.00 81.75 318 ILE A CA 1
ATOM 2553 C C . ILE A 1 318 ? 15.104 -0.754 17.378 1.00 81.75 318 ILE A C 1
ATOM 2555 O O . ILE A 1 318 ? 14.912 -0.608 16.173 1.00 81.75 318 ILE A O 1
ATOM 2559 N N . TYR A 1 319 ? 16.112 -0.138 18.004 1.00 83.81 319 TYR A N 1
ATOM 2560 C CA . TYR A 1 319 ? 17.064 0.724 17.294 1.00 83.81 319 TYR A CA 1
ATOM 2561 C C . TYR A 1 319 ? 17.920 -0.060 16.293 1.00 83.81 319 TYR A C 1
ATOM 2563 O O . TYR A 1 319 ? 18.180 0.434 15.194 1.00 83.81 319 TYR A O 1
ATOM 2571 N N . ILE A 1 320 ? 18.313 -1.290 16.644 1.00 85.12 320 ILE A N 1
ATOM 2572 C CA . ILE A 1 320 ? 19.046 -2.192 15.745 1.00 85.12 320 ILE A CA 1
ATOM 2573 C C . ILE A 1 320 ? 18.203 -2.548 14.511 1.00 85.12 320 ILE A C 1
ATOM 2575 O O . ILE A 1 320 ? 18.773 -2.710 13.439 1.00 85.12 320 ILE A O 1
ATOM 2579 N N . GLY A 1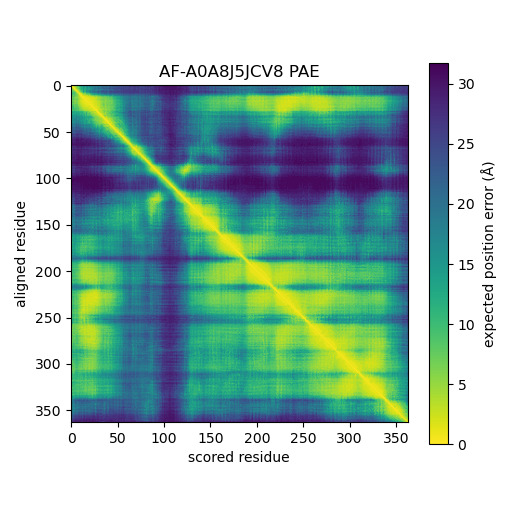 321 ? 16.871 -2.607 14.618 1.00 82.19 321 GLY A N 1
ATOM 2580 C CA . GLY A 1 321 ? 15.977 -2.770 13.464 1.00 82.19 321 GLY A CA 1
ATOM 2581 C C . GLY A 1 321 ? 15.725 -1.474 12.677 1.00 82.19 321 GLY A C 1
ATOM 2582 O O . GLY A 1 321 ? 15.742 -1.476 11.447 1.00 82.19 321 GLY A O 1
ATOM 2583 N N . ALA A 1 322 ? 15.536 -0.350 13.371 1.00 83.75 322 ALA A N 1
ATOM 2584 C CA . ALA A 1 322 ? 15.153 0.929 12.770 1.00 83.75 322 ALA A CA 1
ATOM 2585 C C . ALA A 1 322 ? 16.274 1.588 11.942 1.00 83.75 322 ALA A C 1
ATOM 2587 O O . ALA A 1 322 ? 16.010 2.155 10.878 1.00 83.75 322 ALA A O 1
ATOM 2588 N N . ILE A 1 323 ? 17.527 1.516 12.409 1.00 86.44 323 ILE A N 1
ATOM 2589 C CA . ILE A 1 323 ? 18.669 2.150 11.730 1.00 86.44 323 ILE A CA 1
ATOM 2590 C C . ILE A 1 323 ? 18.908 1.528 10.340 1.00 86.44 323 ILE A C 1
ATOM 2592 O O . ILE A 1 323 ? 18.942 2.288 9.367 1.00 86.44 323 ILE A O 1
ATOM 2596 N N . PRO A 1 324 ? 19.002 0.189 10.187 1.00 83.94 324 PRO A N 1
ATOM 2597 C CA . PRO A 1 324 ? 19.123 -0.450 8.881 1.00 83.94 324 PRO A CA 1
ATOM 2598 C C . PRO A 1 324 ? 17.984 -0.099 7.922 1.00 83.94 324 PRO A C 1
ATOM 2600 O O . PRO A 1 324 ? 18.258 0.183 6.756 1.00 83.94 324 PRO A O 1
ATOM 2603 N N . MET A 1 325 ? 16.734 -0.042 8.401 1.00 85.94 325 MET A N 1
ATOM 2604 C CA . MET A 1 325 ? 15.576 0.337 7.578 1.00 85.94 325 MET A CA 1
ATOM 2605 C C . MET A 1 325 ? 15.735 1.742 6.983 1.00 85.94 325 MET A C 1
ATOM 2607 O O . MET A 1 325 ? 15.590 1.910 5.771 1.00 85.94 325 MET A O 1
ATOM 2611 N N . MET A 1 326 ? 16.129 2.738 7.791 1.00 86.44 326 MET A N 1
ATOM 2612 C CA . MET A 1 326 ? 16.415 4.079 7.264 1.00 86.44 326 MET A CA 1
ATOM 2613 C C . MET A 1 326 ? 17.590 4.078 6.284 1.00 86.44 326 MET A C 1
ATOM 2615 O O . MET A 1 326 ? 17.502 4.688 5.219 1.00 86.44 326 MET A O 1
ATOM 2619 N N . THR A 1 327 ? 18.692 3.397 6.621 1.00 85.00 327 THR A N 1
ATOM 2620 C CA . THR A 1 327 ? 19.864 3.361 5.734 1.00 85.00 327 THR A CA 1
ATOM 2621 C C . THR A 1 327 ? 19.552 2.687 4.404 1.00 85.00 327 THR A C 1
ATOM 2623 O O . THR A 1 327 ? 20.008 3.166 3.372 1.00 85.00 327 THR A O 1
ATOM 2626 N N . SER A 1 328 ? 18.729 1.634 4.410 1.00 83.88 328 SER A N 1
ATOM 2627 C CA . SER A 1 328 ? 18.282 0.930 3.210 1.00 83.88 328 SER A CA 1
ATOM 2628 C C . SER A 1 328 ? 17.411 1.829 2.343 1.00 83.88 328 SER A C 1
ATOM 2630 O O . SER A 1 328 ? 17.622 1.899 1.137 1.00 83.88 328 SER A O 1
ATOM 2632 N N . PHE A 1 329 ? 16.464 2.554 2.941 1.00 84.19 329 PHE A N 1
ATOM 2633 C CA . PHE A 1 329 ? 15.615 3.479 2.196 1.00 84.19 329 PHE A CA 1
ATOM 2634 C C . PHE A 1 329 ? 16.435 4.587 1.515 1.00 84.19 329 PHE A C 1
ATOM 2636 O O . PHE A 1 329 ? 16.249 4.847 0.327 1.00 84.19 329 PHE A O 1
ATOM 2643 N N . ILE A 1 330 ? 17.388 5.196 2.233 1.00 85.75 330 ILE A N 1
ATOM 2644 C CA . ILE A 1 330 ? 18.276 6.231 1.677 1.00 85.75 330 ILE A CA 1
ATOM 2645 C C . ILE A 1 330 ? 19.170 5.644 0.578 1.00 85.75 330 ILE A C 1
ATOM 2647 O O . ILE A 1 330 ? 19.301 6.240 -0.486 1.00 85.75 330 ILE A O 1
ATOM 2651 N N . ALA A 1 331 ? 19.758 4.471 0.817 1.00 81.44 331 ALA A N 1
ATOM 2652 C CA . ALA A 1 331 ? 20.604 3.771 -0.142 1.00 81.44 331 ALA A CA 1
ATOM 2653 C C . ALA A 1 331 ? 19.863 3.485 -1.455 1.00 81.44 331 ALA A C 1
ATOM 2655 O O . ALA A 1 331 ? 20.365 3.831 -2.523 1.00 81.44 331 ALA A O 1
ATOM 2656 N N . VAL A 1 332 ? 18.658 2.913 -1.378 1.00 77.44 332 VAL A N 1
ATOM 2657 C CA . VAL A 1 332 ? 17.851 2.627 -2.570 1.00 77.44 332 VAL A CA 1
ATOM 2658 C C . VAL A 1 332 ? 17.419 3.918 -3.257 1.00 77.44 332 VAL A C 1
ATOM 2660 O O . VAL A 1 332 ? 17.552 4.013 -4.469 1.00 77.44 332 VAL A O 1
ATOM 2663 N N . SER A 1 333 ? 17.005 4.935 -2.497 1.00 79.88 333 SER A N 1
ATOM 2664 C CA . SER A 1 333 ? 16.630 6.239 -3.062 1.00 79.88 333 SER A CA 1
ATOM 2665 C C . SER A 1 333 ? 17.783 6.882 -3.842 1.00 79.88 333 SER A C 1
ATOM 2667 O O . SER A 1 333 ? 17.570 7.436 -4.920 1.00 79.88 333 SER A O 1
ATOM 2669 N N . LEU A 1 334 ? 19.013 6.780 -3.326 1.00 80.56 334 LEU A N 1
ATOM 2670 C CA . LEU A 1 334 ? 20.213 7.276 -4.001 1.00 80.56 334 LEU A CA 1
ATOM 2671 C C . LEU A 1 334 ? 20.542 6.470 -5.261 1.00 80.56 334 LEU A C 1
ATOM 2673 O O . LEU A 1 334 ? 20.853 7.079 -6.280 1.00 80.56 334 LEU A O 1
ATOM 2677 N N . LEU A 1 335 ? 20.441 5.137 -5.215 1.00 76.38 335 LEU A N 1
ATOM 2678 C CA . LEU A 1 335 ? 20.636 4.287 -6.397 1.00 76.38 335 LEU A CA 1
ATOM 2679 C C . LEU A 1 335 ? 19.626 4.618 -7.498 1.00 76.38 335 LEU A C 1
ATOM 2681 O O . LEU A 1 335 ? 20.006 4.773 -8.649 1.00 76.38 335 LEU A O 1
ATOM 2685 N N . THR A 1 336 ? 18.353 4.802 -7.144 1.00 69.62 336 THR A N 1
ATOM 2686 C CA . THR A 1 336 ? 17.320 5.171 -8.122 1.00 69.62 336 THR A CA 1
ATOM 2687 C C . THR A 1 336 ? 17.484 6.581 -8.683 1.00 69.62 336 THR A C 1
ATOM 2689 O O . THR A 1 336 ? 16.934 6.874 -9.736 1.00 69.62 336 THR A O 1
ATOM 2692 N N . HIS A 1 337 ? 18.210 7.470 -7.998 1.00 73.06 337 HIS A N 1
ATOM 2693 C CA . HIS A 1 337 ? 18.458 8.824 -8.495 1.00 73.06 337 HIS A CA 1
ATOM 2694 C C . HIS A 1 337 ? 19.661 8.897 -9.447 1.00 73.06 337 HIS A C 1
ATOM 2696 O O . HIS A 1 337 ? 19.666 9.720 -10.360 1.00 73.06 337 HIS A O 1
ATOM 2702 N N . TYR A 1 338 ? 20.674 8.049 -9.246 1.00 71.00 338 TYR A N 1
ATOM 2703 C CA . TYR A 1 338 ? 21.897 8.022 -10.048 1.00 71.00 338 TYR A CA 1
ATOM 2704 C C . TYR A 1 338 ? 21.955 6.757 -10.911 1.00 71.00 338 TYR A C 1
ATOM 2706 O O . TYR A 1 338 ? 22.666 5.809 -10.607 1.00 71.00 338 TYR A O 1
ATOM 2714 N N . GLU A 1 339 ? 21.231 6.762 -12.028 1.00 59.72 339 GLU A N 1
ATOM 2715 C CA . GLU A 1 339 ? 21.100 5.594 -12.915 1.00 59.72 339 GLU A CA 1
ATOM 2716 C C . GLU A 1 339 ? 22.425 5.187 -13.598 1.00 59.72 339 GLU A C 1
ATOM 2718 O O . GLU A 1 339 ? 22.641 4.024 -13.925 1.00 59.72 339 GLU A O 1
ATOM 2723 N N . SER A 1 340 ? 23.349 6.140 -13.781 1.00 56.41 340 SER A N 1
ATOM 2724 C CA . SER A 1 340 ? 24.650 5.926 -14.434 1.00 56.41 340 SER A CA 1
ATOM 2725 C C . SER A 1 340 ? 25.834 5.787 -13.469 1.00 56.41 340 SER A C 1
ATOM 2727 O O . SER A 1 340 ? 26.962 5.560 -13.909 1.00 56.41 340 SER A O 1
ATOM 2729 N N . TRP A 1 341 ? 25.629 6.001 -12.167 1.00 56.75 341 TRP A N 1
ATOM 2730 C CA . TRP A 1 341 ? 26.700 6.002 -11.171 1.00 56.75 341 TRP A CA 1
ATOM 2731 C C . TRP A 1 341 ? 26.230 5.318 -9.892 1.00 56.75 341 TRP A C 1
ATOM 2733 O O . TRP A 1 341 ? 25.298 5.794 -9.262 1.00 56.75 341 TRP A O 1
ATOM 2743 N N . ASP A 1 342 ? 26.916 4.247 -9.481 1.00 68.19 342 ASP A N 1
ATOM 2744 C CA . ASP A 1 342 ? 26.612 3.498 -8.257 1.00 68.19 342 ASP A CA 1
ATOM 2745 C C . ASP A 1 342 ? 27.437 4.015 -7.057 1.00 68.19 342 ASP A C 1
ATOM 2747 O O . ASP A 1 342 ? 28.502 3.455 -6.745 1.00 68.19 342 ASP A O 1
ATOM 2751 N N . PRO A 1 343 ? 26.972 5.036 -6.306 1.00 69.06 343 PRO A N 1
ATOM 2752 C CA . PRO A 1 343 ? 27.724 5.603 -5.184 1.00 69.06 343 PRO A CA 1
ATOM 2753 C C . PRO A 1 343 ? 28.000 4.578 -4.078 1.00 69.06 343 PRO A C 1
ATOM 2755 O O . PRO A 1 343 ? 29.029 4.639 -3.402 1.00 69.06 343 PRO A O 1
ATOM 2758 N N . LEU A 1 344 ? 27.097 3.610 -3.890 1.00 69.38 344 LEU A N 1
ATOM 2759 C CA . LEU A 1 344 ? 27.241 2.562 -2.879 1.00 69.38 344 LEU A CA 1
ATOM 2760 C C . LEU A 1 344 ? 28.320 1.551 -3.257 1.00 69.38 344 LEU A C 1
ATOM 2762 O O . LEU A 1 344 ? 29.122 1.173 -2.405 1.00 69.38 344 LEU A O 1
ATOM 2766 N N . MET A 1 345 ? 28.379 1.148 -4.527 1.00 68.69 345 MET A N 1
ATOM 2767 C CA . MET A 1 345 ? 29.391 0.215 -5.014 1.00 68.69 345 MET A CA 1
ATOM 2768 C C . MET A 1 345 ? 30.784 0.852 -4.961 1.00 68.69 345 MET A C 1
ATOM 2770 O O . MET A 1 345 ? 31.744 0.216 -4.521 1.00 68.69 345 MET A O 1
ATOM 2774 N N . ASP A 1 346 ? 30.902 2.127 -5.335 1.00 70.62 346 ASP A N 1
ATOM 2775 C CA . ASP A 1 346 ? 32.153 2.876 -5.210 1.00 70.62 346 ASP A CA 1
ATOM 2776 C C . ASP A 1 346 ? 32.556 3.092 -3.747 1.00 70.62 346 ASP A C 1
ATOM 2778 O O . ASP A 1 346 ? 33.725 2.899 -3.393 1.00 70.62 346 ASP A O 1
ATOM 2782 N N . GLY A 1 347 ? 31.591 3.386 -2.871 1.00 75.31 347 GLY A N 1
ATOM 2783 C CA . GLY A 1 347 ? 31.794 3.456 -1.426 1.00 75.31 347 GLY A CA 1
ATOM 2784 C C . GLY A 1 347 ? 32.283 2.131 -0.834 1.00 75.31 347 GLY A C 1
ATOM 2785 O O . GLY A 1 347 ? 33.271 2.109 -0.094 1.00 75.31 347 GLY A O 1
ATOM 2786 N N . MET A 1 348 ? 31.667 1.007 -1.211 1.00 77.00 348 MET A N 1
ATOM 2787 C CA . MET A 1 348 ? 32.088 -0.336 -0.796 1.00 77.00 348 MET A CA 1
ATOM 2788 C C . MET A 1 348 ? 33.479 -0.684 -1.327 1.00 77.00 348 MET A C 1
ATOM 2790 O O . MET A 1 348 ? 34.322 -1.165 -0.568 1.00 77.00 348 MET A O 1
ATOM 2794 N N . LYS A 1 349 ? 33.773 -0.384 -2.598 1.00 79.12 349 LYS A N 1
ATOM 2795 C CA . LYS A 1 349 ? 35.110 -0.565 -3.185 1.00 79.12 349 LYS A CA 1
ATOM 2796 C C . LYS A 1 349 ? 36.154 0.301 -2.483 1.00 79.12 349 LYS A C 1
ATOM 2798 O O . LYS A 1 349 ? 37.297 -0.137 -2.337 1.00 79.12 349 LYS A O 1
ATOM 2803 N N . TYR A 1 350 ? 35.801 1.514 -2.060 1.00 78.06 350 TYR A N 1
ATOM 2804 C CA . TYR A 1 350 ? 36.676 2.388 -1.281 1.00 78.06 350 TYR A CA 1
ATOM 2805 C C . TYR A 1 350 ? 36.941 1.813 0.117 1.00 78.06 350 TYR A C 1
ATOM 2807 O O . TYR A 1 350 ? 38.101 1.705 0.520 1.00 78.06 350 TYR A O 1
ATOM 2815 N N . LEU A 1 351 ? 35.899 1.374 0.828 1.00 80.75 351 LEU A N 1
ATOM 2816 C CA . LEU A 1 351 ? 36.011 0.728 2.139 1.00 80.75 351 LEU A CA 1
ATOM 2817 C C . LEU A 1 351 ? 36.835 -0.558 2.072 1.00 80.75 351 LEU A C 1
ATOM 2819 O O . LEU A 1 351 ? 37.767 -0.720 2.854 1.00 80.75 351 LEU A O 1
ATOM 2823 N N . HIS A 1 352 ? 36.571 -1.419 1.092 1.00 80.62 352 HIS A N 1
ATOM 2824 C CA . HIS A 1 352 ? 37.336 -2.640 0.862 1.00 80.62 352 HIS A CA 1
ATOM 2825 C C . HIS A 1 352 ? 38.814 -2.331 0.583 1.00 80.62 352 HIS A C 1
ATOM 2827 O O . HIS A 1 352 ? 39.696 -2.905 1.220 1.00 80.62 352 HIS A O 1
ATOM 2833 N N . ARG A 1 353 ? 39.110 -1.352 -0.288 1.00 79.12 353 ARG A N 1
ATOM 2834 C CA . ARG A 1 353 ? 40.489 -0.893 -0.547 1.00 79.12 353 ARG A CA 1
ATOM 2835 C C . ARG A 1 353 ? 41.159 -0.319 0.706 1.00 79.12 353 ARG A C 1
ATOM 2837 O O . ARG A 1 353 ? 42.350 -0.543 0.917 1.00 79.12 353 ARG A O 1
ATOM 2844 N N . LYS A 1 354 ? 40.414 0.396 1.551 1.00 77.31 354 LYS A N 1
ATOM 2845 C CA . LYS A 1 354 ? 40.912 0.984 2.803 1.00 77.31 354 LYS A CA 1
ATOM 2846 C C . LYS A 1 354 ? 41.175 -0.081 3.876 1.00 77.31 354 LYS A C 1
ATOM 2848 O O . LYS A 1 354 ? 42.222 -0.035 4.517 1.00 77.31 354 LYS A O 1
ATOM 2853 N N . CYS A 1 355 ? 40.286 -1.061 4.030 1.00 73.25 355 CYS A N 1
ATOM 2854 C CA . CYS A 1 355 ? 40.454 -2.205 4.930 1.00 73.25 355 CYS A CA 1
ATOM 2855 C C . CYS A 1 355 ? 41.602 -3.120 4.483 1.00 73.25 355 CYS A C 1
ATOM 2857 O O . CYS A 1 355 ? 42.429 -3.504 5.308 1.00 73.25 355 CYS A O 1
ATOM 2859 N N . TRP A 1 356 ? 41.723 -3.387 3.180 1.00 68.69 356 TRP A N 1
ATOM 2860 C CA . TRP A 1 356 ? 42.837 -4.155 2.618 1.00 68.69 356 TRP A CA 1
ATOM 2861 C C . TRP A 1 356 ? 44.180 -3.457 2.857 1.00 68.69 356 TRP A C 1
ATOM 2863 O O . TRP A 1 356 ? 45.120 -4.080 3.349 1.00 68.69 356 TRP A O 1
ATOM 2873 N N . ARG A 1 357 ? 44.281 -2.149 2.572 1.00 61.22 357 ARG A N 1
ATOM 2874 C CA . ARG A 1 357 ? 45.510 -1.374 2.832 1.00 61.22 357 ARG A CA 1
ATOM 2875 C C . ARG A 1 357 ? 45.889 -1.350 4.311 1.00 61.22 357 ARG A C 1
ATOM 2877 O O . ARG A 1 357 ? 47.071 -1.375 4.629 1.00 61.22 357 ARG A O 1
ATOM 2884 N N . ARG A 1 358 ? 44.902 -1.333 5.209 1.00 56.19 358 ARG A N 1
ATOM 2885 C CA . ARG A 1 358 ? 45.132 -1.347 6.657 1.00 56.19 358 ARG A CA 1
ATOM 2886 C C . ARG A 1 358 ? 45.637 -2.707 7.153 1.00 56.19 358 ARG A C 1
ATOM 2888 O O . ARG A 1 358 ? 46.535 -2.722 7.981 1.00 56.19 358 ARG A O 1
ATOM 2895 N N . ASN A 1 359 ? 45.165 -3.825 6.597 1.00 56.03 359 ASN A N 1
ATOM 2896 C CA . ASN A 1 359 ? 45.699 -5.158 6.924 1.00 56.03 359 ASN A CA 1
ATOM 2897 C C . ASN A 1 359 ? 47.121 -5.396 6.389 1.00 56.03 359 ASN A C 1
ATOM 2899 O O . ASN A 1 359 ? 47.854 -6.202 6.953 1.00 56.03 359 ASN A O 1
ATOM 2903 N N . HIS A 1 360 ? 47.529 -4.684 5.336 1.00 56.81 360 HIS A N 1
ATOM 2904 C CA . HIS A 1 360 ? 48.866 -4.807 4.751 1.00 56.81 360 HIS A CA 1
ATOM 2905 C C . HIS A 1 360 ? 49.945 -3.950 5.441 1.00 56.81 360 HIS A C 1
ATOM 2907 O O . HIS A 1 360 ? 51.111 -4.080 5.089 1.00 56.81 360 HIS A O 1
ATOM 2913 N N . MET A 1 361 ? 49.570 -3.078 6.388 1.00 52.34 361 MET A N 1
ATOM 2914 C CA . MET A 1 361 ? 50.503 -2.267 7.193 1.00 52.34 361 MET A CA 1
ATOM 2915 C C . MET A 1 361 ? 50.816 -2.860 8.580 1.00 52.34 361 MET A C 1
ATOM 2917 O O . MET A 1 361 ? 51.655 -2.315 9.289 1.00 52.34 361 MET A O 1
ATOM 2921 N N . TYR A 1 362 ? 50.145 -3.946 8.980 1.00 49.81 362 TYR A N 1
ATOM 2922 C CA . TYR A 1 362 ? 50.369 -4.648 10.258 1.00 49.81 362 TYR A CA 1
ATOM 2923 C C . TYR A 1 362 ? 50.991 -6.050 10.086 1.00 49.81 362 TYR A C 1
ATOM 2925 O O . TYR A 1 362 ? 51.098 -6.800 11.056 1.00 49.81 362 TYR A O 1
ATOM 2933 N N . ARG A 1 363 ? 51.392 -6.403 8.861 1.00 43.81 363 ARG A N 1
ATOM 2934 C CA . ARG A 1 363 ? 52.308 -7.505 8.536 1.00 43.81 363 ARG A CA 1
ATOM 2935 C C . ARG A 1 363 ? 53.602 -6.893 8.039 1.00 43.81 363 ARG A C 1
ATOM 2937 O O . ARG A 1 363 ? 54.656 -7.479 8.356 1.00 43.81 363 ARG A O 1
#